Protein AF-0000000076758576 (afdb_homodimer)

Radius of gyration: 22.09 Å; Cα contacts (8 Å, |Δi|>4): 528; chains: 2; bounding box: 42×67×60 Å

Organism: NCBI:txid411473

Structure (mmCIF, N/CA/C/O backbone):
data_AF-0000000076758576-model_v1
#
loop_
_entity.id
_entity.type
_entity.pdbx_description
1 polymer 'Transcription elongation factor GreA'
#
loop_
_atom_site.group_PDB
_atom_site.id
_atom_site.type_symbol
_atom_site.label_atom_id
_atom_site.label_alt_id
_atom_site.label_comp_id
_atom_site.label_asym_id
_atom_site.label_entity_id
_atom_site.label_seq_id
_atom_site.pdbx_PDB_ins_code
_atom_site.Cartn_x
_atom_site.Cartn_y
_atom_site.Cartn_z
_atom_site.occupancy
_atom_site.B_iso_or_equiv
_atom_site.auth_seq_id
_atom_site.auth_comp_id
_atom_site.auth_asym_id
_atom_site.auth_atom_id
_atom_site.pdbx_PDB_model_num
ATOM 1 N N . MET A 1 1 ? 11.82 2.9 26.969 1 29.89 1 MET A N 1
ATOM 2 C CA . MET A 1 1 ? 11.641 3.275 25.578 1 29.89 1 MET A CA 1
ATOM 3 C C . MET A 1 1 ? 10.945 2.16 24.797 1 29.89 1 MET A C 1
ATOM 5 O O . MET A 1 1 ? 11.445 1.035 24.734 1 29.89 1 MET A O 1
ATOM 9 N N . ARG A 1 2 ? 9.75 2.098 24.891 1 34.75 2 ARG A N 1
ATOM 10 C CA . ARG A 1 2 ? 9.047 0.89 24.469 1 34.75 2 ARG A CA 1
ATOM 11 C C . ARG A 1 2 ? 9.461 0.5 23.047 1 34.75 2 ARG A C 1
ATOM 13 O O . ARG A 1 2 ? 9.32 1.295 22.109 1 34.75 2 ARG A O 1
ATOM 20 N N . ILE A 1 3 ? 10.445 -0.315 22.891 1 39.75 3 ILE A N 1
ATOM 21 C CA . ILE A 1 3 ? 11.133 -0.827 21.719 1 39.75 3 ILE A CA 1
ATOM 22 C C . ILE A 1 3 ? 10.109 -1.329 20.703 1 39.75 3 ILE A C 1
ATOM 24 O O . ILE A 1 3 ? 9.383 -2.285 20.969 1 39.75 3 ILE A O 1
ATOM 28 N N . MET A 1 4 ? 9.281 -0.39 20.203 1 50.31 4 MET A N 1
ATOM 29 C CA . MET A 1 4 ? 8.289 -0.888 19.266 1 50.31 4 MET A CA 1
ATOM 30 C C . MET A 1 4 ? 8.938 -1.77 18.203 1 50.31 4 MET A C 1
ATOM 32 O O . MET A 1 4 ? 10.094 -1.548 17.828 1 50.31 4 MET A O 1
ATOM 36 N N . ALA A 1 5 ? 8.57 -2.881 18.25 1 58.59 5 ALA A N 1
ATOM 37 C CA . ALA A 1 5 ? 9.078 -3.869 17.297 1 58.59 5 ALA A CA 1
ATOM 38 C C . ALA A 1 5 ? 9.164 -3.285 15.891 1 58.59 5 ALA A C 1
ATOM 40 O O . ALA A 1 5 ? 8.227 -2.629 15.43 1 58.59 5 ALA A O 1
ATOM 41 N N . LYS A 1 6 ? 10.469 -3.119 15.344 1 73.44 6 LYS A N 1
ATOM 42 C CA . LYS A 1 6 ? 10.734 -2.629 14 1 73.44 6 LYS A CA 1
ATOM 43 C C . LYS A 1 6 ? 9.953 -3.422 12.961 1 73.44 6 LYS A C 1
ATOM 45 O O . LYS A 1 6 ? 9.812 -4.641 13.078 1 73.44 6 LYS A O 1
ATOM 50 N N . LYS A 1 7 ? 9.25 -2.717 12.148 1 84.25 7 LYS A N 1
ATOM 51 C CA . LYS A 1 7 ? 8.609 -3.357 11.008 1 84.25 7 LYS A CA 1
ATOM 52 C C . LYS A 1 7 ? 9.648 -3.881 10.016 1 84.25 7 LYS A C 1
ATOM 54 O O . LYS A 1 7 ? 10.711 -3.277 9.852 1 84.25 7 LYS A O 1
ATOM 59 N N . GLN A 1 8 ? 9.375 -5.016 9.477 1 90.12 8 GLN A N 1
ATOM 60 C CA . GLN A 1 8 ? 10.297 -5.578 8.5 1 90.12 8 GLN A CA 1
ATOM 61 C C . GLN A 1 8 ? 10.023 -5.031 7.102 1 90.12 8 GLN A C 1
ATOM 63 O O . GLN A 1 8 ? 8.867 -4.797 6.738 1 90.12 8 GLN A O 1
ATOM 68 N N . ILE A 1 9 ? 11.062 -4.832 6.387 1 91.62 9 ILE A N 1
ATOM 69 C CA . ILE A 1 9 ? 10.969 -4.402 4.996 1 91.62 9 ILE A CA 1
ATOM 70 C C . ILE A 1 9 ? 11.961 -5.199 4.145 1 91.62 9 ILE A C 1
ATOM 72 O O . ILE A 1 9 ? 13.031 -5.582 4.621 1 91.62 9 ILE A O 1
ATOM 76 N N . SER A 1 10 ? 11.531 -5.527 2.959 1 91.19 10 SER A N 1
ATOM 77 C CA . SER A 1 10 ? 12.445 -6.246 2.072 1 91.19 10 SER A CA 1
ATOM 78 C C . SER A 1 10 ? 13.586 -5.348 1.611 1 91.19 10 SER A C 1
ATOM 80 O O . SER A 1 10 ? 13.469 -4.121 1.629 1 91.19 10 SER A O 1
ATOM 82 N N . LYS A 1 11 ? 14.703 -5.957 1.185 1 90.12 11 LYS A N 1
ATOM 83 C CA . LYS A 1 11 ? 15.844 -5.211 0.655 1 90.12 11 LYS A CA 1
ATOM 84 C C . LYS A 1 11 ? 15.43 -4.363 -0.545 1 90.12 11 LYS A C 1
ATOM 86 O O . LYS A 1 11 ? 15.805 -3.191 -0.64 1 90.12 11 LYS A O 1
ATOM 91 N N . SER A 1 12 ? 14.695 -4.949 -1.351 1 88.06 12 SER A N 1
ATOM 92 C CA . SER A 1 12 ? 14.219 -4.227 -2.527 1 88.06 12 SER A CA 1
ATOM 93 C C . SER A 1 12 ? 13.297 -3.076 -2.139 1 88.06 12 SER A C 1
ATOM 95 O O . SER A 1 12 ? 13.367 -1.992 -2.723 1 88.06 12 SER A O 1
ATOM 97 N N . GLY A 1 13 ? 12.438 -3.32 -1.171 1 90.81 13 GLY A N 1
ATOM 98 C CA . GLY A 1 13 ? 11.555 -2.268 -0.689 1 90.81 13 GLY A CA 1
ATOM 99 C C . GLY A 1 13 ? 12.305 -1.097 -0.082 1 90.81 13 GLY A C 1
ATOM 100 O O . GLY A 1 13 ? 11.961 0.061 -0.334 1 90.81 13 GLY A O 1
ATOM 101 N N . ALA A 1 14 ? 13.359 -1.392 0.646 1 93.5 14 ALA A N 1
ATOM 102 C CA . ALA A 1 14 ? 14.18 -0.344 1.246 1 93.5 14 ALA A CA 1
ATOM 103 C C . ALA A 1 14 ? 14.906 0.462 0.175 1 93.5 14 ALA A C 1
ATOM 105 O O 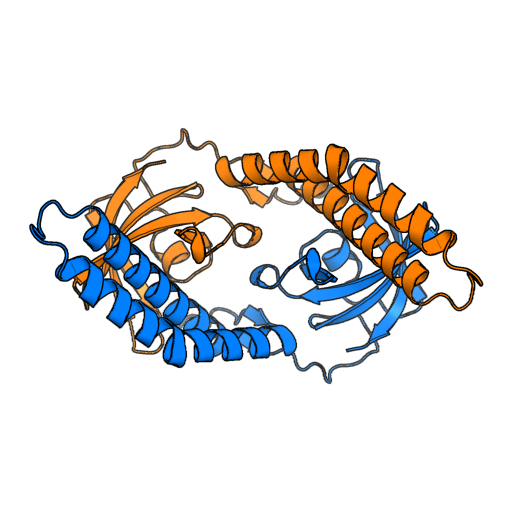. ALA A 1 14 ? 14.977 1.691 0.255 1 93.5 14 ALA A O 1
ATOM 106 N N . ALA A 1 15 ? 15.438 -0.273 -0.782 1 93.69 15 ALA A N 1
ATOM 107 C CA . ALA A 1 15 ? 16.156 0.392 -1.87 1 93.69 15 ALA A CA 1
ATOM 108 C C . ALA A 1 15 ? 15.227 1.335 -2.635 1 93.69 15 ALA A C 1
ATOM 110 O O . ALA A 1 15 ? 15.617 2.457 -2.969 1 93.69 15 ALA A O 1
ATOM 111 N N . LYS A 1 16 ? 14.016 0.887 -2.863 1 93.31 16 LYS A N 1
ATOM 112 C CA . LYS A 1 16 ? 13.039 1.715 -3.568 1 93.31 16 LYS A CA 1
ATOM 113 C C . LYS A 1 16 ? 12.695 2.967 -2.766 1 93.31 16 LYS A C 1
ATOM 115 O O . LYS A 1 16 ? 12.586 4.059 -3.326 1 93.31 16 LYS A O 1
ATOM 120 N N . LEU A 1 17 ? 12.508 2.791 -1.495 1 94.5 17 LEU A N 1
ATOM 121 C CA . LEU A 1 17 ? 12.203 3.932 -0.637 1 94.5 17 LEU A CA 1
ATOM 122 C C . LEU A 1 17 ? 13.359 4.926 -0.625 1 94.5 17 LEU A C 1
ATOM 124 O O . LEU A 1 17 ? 13.141 6.141 -0.629 1 94.5 17 LEU A O 1
ATOM 128 N N . ARG A 1 18 ? 14.609 4.465 -0.625 1 97 18 ARG A N 1
ATOM 129 C CA . ARG A 1 18 ? 15.773 5.348 -0.644 1 97 18 ARG A CA 1
ATOM 130 C C . ARG A 1 18 ? 15.836 6.141 -1.945 1 97 18 ARG A C 1
ATOM 132 O O . ARG A 1 18 ? 16.141 7.336 -1.937 1 97 18 ARG A O 1
ATOM 139 N N . GLU A 1 19 ? 15.57 5.422 -2.984 1 97.44 19 GLU A N 1
ATOM 140 C CA . GLU A 1 19 ? 15.555 6.098 -4.277 1 97.44 19 GLU A CA 1
ATOM 141 C C . GLU A 1 19 ? 14.469 7.176 -4.316 1 97.44 19 GLU A C 1
ATOM 143 O O . GLU A 1 19 ? 14.711 8.281 -4.801 1 97.44 19 GLU A O 1
ATOM 148 N N . GLU A 1 20 ? 13.32 6.812 -3.854 1 95.31 20 GLU A N 1
ATOM 149 C CA . GLU A 1 20 ? 12.219 7.773 -3.803 1 95.31 20 GLU A CA 1
ATOM 150 C C . GLU A 1 20 ? 12.57 8.969 -2.926 1 95.31 20 GLU A C 1
ATOM 152 O O . GLU A 1 20 ? 12.305 10.117 -3.293 1 95.31 20 GLU A O 1
ATOM 157 N N . LEU A 1 21 ? 13.141 8.703 -1.795 1 96.81 21 LEU A N 1
ATOM 158 C CA . LEU A 1 21 ? 13.555 9.766 -0.888 1 96.81 21 LEU A CA 1
ATOM 159 C C . LEU A 1 21 ? 14.547 10.703 -1.571 1 96.81 21 LEU A C 1
ATOM 161 O O . LEU A 1 21 ? 14.398 11.93 -1.499 1 96.81 21 LEU A O 1
ATOM 165 N N . ASP A 1 22 ? 15.492 10.094 -2.254 1 97.88 22 ASP A N 1
ATOM 166 C CA . ASP A 1 22 ? 16.484 10.883 -2.967 1 97.88 22 ASP A CA 1
ATOM 167 C C . ASP A 1 22 ? 15.836 11.758 -4.035 1 97.88 22 ASP A C 1
ATOM 169 O O . ASP A 1 22 ? 16.141 12.945 -4.148 1 97.88 22 ASP A O 1
ATOM 173 N N . TYR A 1 23 ? 14.938 11.18 -4.758 1 98 23 TYR A N 1
ATOM 174 C CA . TYR A 1 23 ? 14.219 11.914 -5.793 1 98 23 TYR A CA 1
ATOM 175 C C . TYR A 1 23 ? 13.453 13.086 -5.199 1 98 23 TYR A C 1
ATOM 177 O O . TYR A 1 23 ? 13.508 14.203 -5.715 1 98 23 TYR A O 1
ATOM 185 N N . LEU A 1 24 ? 12.711 12.836 -4.109 1 97.06 24 LEU A N 1
ATOM 186 C CA . LEU A 1 24 ? 11.906 13.867 -3.461 1 97.06 24 LEU A CA 1
ATOM 187 C C . LEU A 1 24 ? 12.789 15.016 -2.965 1 97.06 24 LEU A C 1
ATOM 189 O O . LEU A 1 24 ? 12.445 16.188 -3.141 1 97.06 24 LEU A O 1
ATOM 193 N N . VAL A 1 25 ? 13.938 14.711 -2.416 1 96.69 25 VAL A N 1
ATOM 194 C CA . VAL A 1 25 ? 14.758 15.711 -1.748 1 96.69 25 VAL A CA 1
ATOM 195 C C . VAL A 1 25 ? 15.609 16.453 -2.777 1 96.69 25 VAL A C 1
ATOM 197 O O . VAL A 1 25 ? 15.891 17.641 -2.619 1 96.69 25 VAL A O 1
ATOM 200 N N . THR A 1 26 ? 15.938 15.82 -3.912 1 96.44 26 THR A N 1
ATOM 201 C CA . THR A 1 26 ? 16.875 16.438 -4.848 1 96.44 26 THR A CA 1
ATOM 202 C C . THR A 1 26 ? 16.141 17.047 -6.031 1 96.44 26 THR A C 1
ATOM 204 O O . THR A 1 26 ? 16.562 18.062 -6.586 1 96.44 26 THR A O 1
ATOM 207 N N . VAL A 1 27 ? 15.055 16.469 -6.453 1 97.06 27 VAL A N 1
ATOM 208 C CA . VAL A 1 27 ? 14.375 16.922 -7.668 1 97.06 27 VAL A CA 1
ATOM 209 C C . VAL A 1 27 ? 13.047 17.578 -7.305 1 97.06 27 VAL A C 1
ATOM 211 O O . VAL A 1 27 ? 12.828 18.75 -7.609 1 97.06 27 VAL A O 1
ATOM 214 N N . ARG A 1 28 ? 12.25 16.859 -6.586 1 96.19 28 ARG A N 1
ATOM 215 C CA . ARG A 1 28 ? 10.891 17.312 -6.348 1 96.19 28 ARG A CA 1
ATOM 216 C C . ARG A 1 28 ? 10.883 18.578 -5.48 1 96.19 28 ARG A C 1
ATOM 218 O O . ARG A 1 28 ? 10.023 19.438 -5.645 1 96.19 28 ARG A O 1
ATOM 225 N N . ARG A 1 29 ? 11.789 18.672 -4.539 1 95.5 29 ARG A N 1
ATOM 226 C CA . ARG A 1 29 ? 11.852 19.859 -3.697 1 95.5 29 ARG A CA 1
ATOM 227 C C . ARG A 1 29 ? 12.102 21.109 -4.539 1 95.5 29 ARG A C 1
ATOM 229 O O . ARG A 1 29 ? 11.477 22.156 -4.316 1 95.5 29 ARG A O 1
ATOM 236 N N . ALA A 1 30 ? 13 20.969 -5.508 1 96.06 30 ALA A N 1
ATOM 237 C CA . ALA A 1 30 ? 13.297 22.094 -6.387 1 96.06 30 ALA A CA 1
ATOM 238 C C . ALA A 1 30 ? 12.094 22.422 -7.266 1 96.06 30 ALA A C 1
ATOM 240 O O . ALA A 1 30 ? 11.758 23.594 -7.453 1 96.06 30 ALA A O 1
ATOM 241 N N . GLU A 1 31 ? 11.406 21.391 -7.789 1 96.38 31 GLU A N 1
ATOM 242 C CA . GLU A 1 31 ? 10.211 21.578 -8.602 1 96.38 31 GLU A CA 1
ATOM 243 C C . GLU A 1 31 ? 9.109 22.281 -7.805 1 96.38 31 GLU A C 1
ATOM 245 O O . GLU A 1 31 ? 8.406 23.141 -8.336 1 96.38 31 GLU A O 1
ATOM 250 N N . MET A 1 32 ? 8.992 21.844 -6.586 1 94.56 32 MET A N 1
ATOM 251 C CA . MET A 1 32 ? 7.969 22.422 -5.715 1 94.56 32 MET A CA 1
ATOM 252 C C . MET A 1 32 ? 8.266 23.891 -5.422 1 94.56 32 MET A C 1
ATOM 254 O O . MET A 1 32 ? 7.359 24.719 -5.398 1 94.56 32 MET A O 1
ATOM 258 N N . ALA A 1 33 ? 9.539 24.25 -5.16 1 93.94 33 ALA A N 1
ATOM 259 C CA . ALA A 1 33 ? 9.945 25.641 -4.938 1 93.94 33 ALA A CA 1
ATOM 260 C C . ALA A 1 33 ? 9.586 26.516 -6.137 1 93.94 33 ALA A C 1
ATOM 262 O O . ALA A 1 33 ? 9.086 27.625 -5.973 1 93.94 33 ALA A O 1
ATOM 263 N N . GLN A 1 34 ? 9.859 25.969 -7.293 1 94.5 34 GLN A N 1
ATOM 264 C CA . GLN A 1 34 ? 9.523 26.703 -8.508 1 94.5 34 GLN A CA 1
ATOM 265 C C . GLN A 1 34 ? 8.016 26.859 -8.656 1 94.5 34 GLN A C 1
ATOM 267 O O . GLN A 1 34 ? 7.535 27.938 -9.039 1 94.5 34 GLN A O 1
ATOM 272 N N . LYS A 1 35 ? 7.273 25.797 -8.352 1 93.25 35 LYS A N 1
ATOM 273 C CA . LYS A 1 35 ? 5.816 25.844 -8.406 1 93.25 35 LYS A CA 1
ATOM 274 C C . LYS A 1 35 ? 5.254 26.906 -7.461 1 93.25 35 LYS A C 1
ATOM 276 O O . LYS A 1 35 ? 4.348 27.656 -7.828 1 93.25 35 LYS A O 1
ATOM 281 N N . LEU A 1 36 ? 5.762 26.953 -6.273 1 92.06 36 LEU A N 1
ATOM 282 C CA . LEU A 1 36 ? 5.316 27.922 -5.277 1 92.06 36 LEU A CA 1
ATOM 283 C C . LEU A 1 36 ? 5.656 29.344 -5.719 1 92.06 36 LEU A C 1
ATOM 285 O O . LEU A 1 36 ? 4.852 30.266 -5.539 1 92.06 36 LEU A O 1
ATOM 289 N N . LYS A 1 37 ? 6.867 29.547 -6.289 1 91.94 37 LYS A N 1
ATOM 290 C CA . LYS A 1 37 ? 7.281 30.844 -6.809 1 91.94 37 LYS A CA 1
ATOM 291 C C . LYS A 1 37 ? 6.332 31.328 -7.902 1 91.94 37 LYS A C 1
ATOM 293 O O . LYS A 1 37 ? 5.906 32.469 -7.898 1 91.94 37 LYS A O 1
ATOM 298 N N . GLU A 1 38 ? 5.941 30.469 -8.773 1 91.06 38 GLU A N 1
ATOM 299 C CA . GLU A 1 38 ? 5.039 30.797 -9.875 1 91.06 38 GLU A CA 1
ATOM 300 C C . GLU A 1 38 ? 3.633 31.094 -9.367 1 91.06 38 GLU A C 1
ATOM 302 O O . GLU A 1 38 ? 2.959 32 -9.867 1 91.06 38 GLU A O 1
ATOM 307 N N . ALA A 1 39 ? 3.152 30.312 -8.469 1 88.12 39 ALA A N 1
ATOM 308 C CA . ALA A 1 39 ? 1.822 30.516 -7.898 1 88.12 39 ALA A CA 1
ATOM 309 C C . ALA A 1 39 ? 1.735 31.844 -7.172 1 88.12 39 ALA A C 1
ATOM 311 O O . ALA A 1 39 ? 0.699 32.531 -7.211 1 88.12 39 ALA A O 1
ATOM 312 N N . ARG A 1 40 ? 2.789 32.281 -6.512 1 84.31 40 ARG A N 1
ATOM 313 C CA . ARG A 1 40 ? 2.842 33.562 -5.785 1 84.31 40 ARG A CA 1
ATOM 314 C C . ARG A 1 40 ? 2.84 34.75 -6.742 1 84.31 40 ARG A C 1
ATOM 316 O O . ARG A 1 40 ? 2.291 35.812 -6.43 1 84.31 40 ARG A O 1
ATOM 323 N N . ALA A 1 41 ? 3.443 34.594 -7.898 1 83.5 41 ALA A N 1
ATOM 324 C CA . ALA A 1 41 ? 3.576 35.656 -8.891 1 83.5 41 ALA A CA 1
ATOM 325 C C . ALA A 1 41 ? 2.24 35.938 -9.562 1 83.5 41 ALA A C 1
ATOM 327 O O . ALA A 1 41 ? 2.047 37.031 -10.125 1 83.5 41 ALA A O 1
ATOM 328 N N . GLN A 1 42 ? 1.323 34.969 -9.727 1 77 42 GLN A N 1
ATOM 329 C CA . GLN A 1 42 ? 0.059 35.156 -10.43 1 77 42 GLN A CA 1
ATOM 330 C C . GLN A 1 42 ? -0.883 36.062 -9.648 1 77 42 GLN A C 1
ATOM 332 O O . GLN A 1 42 ? -1.946 36.438 -10.141 1 77 42 GLN A O 1
ATOM 337 N N . GLY A 1 43 ? -0.617 37.062 -9.031 1 58.75 43 GLY A N 1
ATOM 338 C CA . GLY A 1 43 ? -1.358 38.188 -8.492 1 58.75 43 GLY A CA 1
ATOM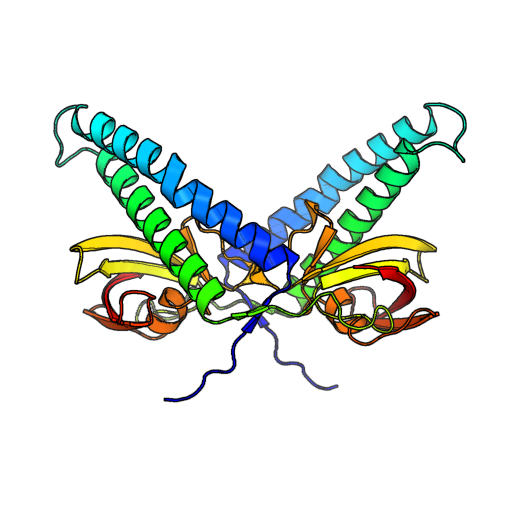 339 C C . GLY A 1 43 ? -1.772 38 -7.043 1 58.75 43 GLY A C 1
ATOM 340 O O . GLY A 1 43 ? -1.147 37.219 -6.312 1 58.75 43 GLY A O 1
ATOM 341 N N . ASP A 1 44 ? -3.254 38.344 -6.664 1 55.31 44 ASP A N 1
ATOM 342 C CA . ASP A 1 44 ? -3.807 38.594 -5.34 1 55.31 44 ASP A CA 1
ATOM 343 C C . ASP A 1 44 ? -3.713 37.344 -4.457 1 55.31 44 ASP A C 1
ATOM 345 O O . ASP A 1 44 ? -4.371 36.344 -4.719 1 55.31 44 ASP A O 1
ATOM 349 N N . LEU A 1 45 ? -2.77 37.156 -3.641 1 55.47 45 LEU A N 1
ATOM 350 C CA . LEU A 1 45 ? -2.279 36.031 -2.848 1 55.47 45 LEU A CA 1
ATOM 351 C C . LEU A 1 45 ? -3.414 35.375 -2.066 1 55.47 45 LEU A C 1
ATOM 353 O O . LEU A 1 45 ? -3.416 34.156 -1.859 1 55.47 45 LEU A O 1
ATOM 357 N N . SER A 1 46 ? -4.203 36.281 -1.33 1 53.91 46 SER A N 1
ATOM 358 C CA . SER A 1 46 ? -5.125 35.844 -0.295 1 53.91 46 SER A CA 1
ATOM 359 C C . SER A 1 46 ? -6.191 34.906 -0.873 1 53.91 46 SER A C 1
ATOM 361 O O . SER A 1 46 ? -6.684 34.031 -0.182 1 53.91 46 SER A O 1
ATOM 363 N N . GLU A 1 47 ? -6.535 35.281 -2.172 1 59.78 47 GLU A N 1
ATOM 364 C CA . GLU A 1 47 ? -7.645 34.656 -2.879 1 59.78 47 GLU A CA 1
ATOM 365 C C . GLU A 1 47 ? -7.148 33.594 -3.865 1 59.78 47 GLU A C 1
ATOM 367 O O . GLU A 1 47 ? -7.914 33.094 -4.699 1 59.78 47 GLU A O 1
ATOM 372 N N . ASN A 1 48 ? -5.828 33.25 -3.684 1 73.62 48 ASN A N 1
ATOM 373 C CA . ASN A 1 48 ? -5.273 32.5 -4.797 1 73.62 48 ASN A CA 1
ATOM 374 C C . ASN A 1 48 ? -5.363 31 -4.555 1 73.62 48 ASN A C 1
ATOM 376 O O . ASN A 1 48 ? -4.531 30.422 -3.848 1 73.62 48 ASN A O 1
ATOM 380 N N . ALA A 1 49 ? -6.414 30.438 -4.797 1 80.62 49 ALA A N 1
ATOM 381 C CA . ALA A 1 49 ? -6.699 29 -4.766 1 80.62 49 ALA A CA 1
ATOM 382 C C . ALA A 1 49 ? -5.496 28.188 -5.238 1 80.62 49 ALA A C 1
ATOM 384 O O . ALA A 1 49 ? -5.188 27.141 -4.672 1 80.62 49 ALA A O 1
ATOM 385 N N . GLU A 1 50 ? -4.75 28.703 -6.129 1 83.56 50 GLU A N 1
ATOM 386 C CA . GLU A 1 50 ? -3.605 28 -6.688 1 83.56 50 GLU A CA 1
ATOM 387 C C . GLU A 1 50 ? -2.443 27.953 -5.699 1 83.56 50 GLU A C 1
ATOM 389 O O . GLU A 1 50 ? -1.771 26.938 -5.566 1 83.56 50 GLU A O 1
ATOM 394 N N . TYR A 1 51 ? -2.234 29.016 -5.039 1 88.31 51 TYR A N 1
ATOM 395 C CA . TYR A 1 51 ? -1.155 29.078 -4.062 1 88.31 51 TYR A CA 1
ATOM 396 C C . TYR A 1 51 ? -1.445 28.172 -2.875 1 88.31 51 TYR A C 1
ATOM 398 O O . TYR A 1 51 ? -0.562 27.438 -2.412 1 88.31 51 TYR A O 1
ATOM 406 N N . ASP A 1 52 ? -2.664 28.156 -2.445 1 86.31 52 ASP A N 1
ATOM 407 C CA . ASP A 1 52 ? -3.076 27.281 -1.347 1 86.31 52 ASP A CA 1
ATOM 408 C C . ASP A 1 52 ? -2.904 25.812 -1.718 1 86.31 52 ASP A C 1
ATOM 410 O O . ASP A 1 52 ? -2.453 25.016 -0.899 1 86.31 52 ASP A O 1
ATOM 414 N N . GLU A 1 53 ? -3.268 25.547 -2.896 1 87.75 53 GLU A N 1
ATOM 415 C CA . GLU A 1 53 ? -3.115 24.188 -3.383 1 87.75 53 GLU A CA 1
ATOM 416 C C . GLU A 1 53 ? -1.645 23.781 -3.436 1 87.75 53 GLU A C 1
ATOM 418 O O . GLU A 1 53 ? -1.288 22.656 -3.053 1 87.75 53 GLU A O 1
ATOM 423 N N . ALA A 1 54 ? -0.831 24.703 -3.912 1 89.81 54 ALA A N 1
ATOM 424 C CA . ALA A 1 54 ? 0.603 24.422 -3.982 1 89.81 54 ALA A CA 1
ATOM 425 C C . ALA A 1 54 ? 1.193 24.234 -2.588 1 89.81 54 ALA A C 1
ATOM 427 O O . ALA A 1 54 ? 2.029 23.359 -2.377 1 89.81 54 ALA A O 1
ATOM 428 N N . LYS A 1 55 ? 0.718 25 -1.717 1 89.38 55 LYS A N 1
ATOM 429 C CA . LYS A 1 55 ? 1.185 24.891 -0.338 1 89.38 55 LYS A CA 1
ATOM 430 C C . LYS A 1 55 ? 0.777 23.547 0.271 1 89.38 55 LYS A C 1
ATOM 432 O O . LYS A 1 55 ? 1.563 22.922 0.981 1 89.38 55 LYS A O 1
ATOM 437 N N . ASN A 1 56 ? -0.369 23.141 -0 1 89.5 56 ASN A N 1
ATOM 438 C CA . ASN A 1 56 ? -0.827 21.844 0.479 1 89.5 56 ASN A CA 1
ATOM 439 C C . ASN A 1 56 ? -0.015 20.703 -0.129 1 89.5 56 ASN A C 1
ATOM 441 O O . ASN A 1 56 ? 0.379 19.766 0.574 1 89.5 56 ASN A O 1
ATOM 445 N N . GLU A 1 57 ? 0.218 20.859 -1.379 1 90.69 57 GLU A N 1
ATOM 446 C CA . GLU A 1 57 ? 1.034 19.859 -2.049 1 90.69 57 GLU A CA 1
ATOM 447 C C . GLU A 1 57 ? 2.43 19.781 -1.435 1 90.69 57 GLU A C 1
ATOM 449 O O . GLU A 1 57 ? 2.971 18.688 -1.251 1 90.69 57 GLU A O 1
ATOM 454 N N . GLN A 1 58 ? 2.969 20.891 -1.135 1 92.38 58 GLN A N 1
ATOM 455 C CA . GLN A 1 58 ? 4.277 20.922 -0.493 1 92.38 58 GLN A CA 1
ATOM 456 C C . GLN A 1 58 ? 4.242 20.25 0.874 1 92.38 58 GLN A C 1
ATOM 458 O O . GLN A 1 58 ? 5.133 19.469 1.208 1 92.38 58 GLN A O 1
ATOM 463 N N . ALA A 1 59 ? 3.23 20.562 1.596 1 90.12 59 ALA A N 1
ATOM 464 C CA . ALA A 1 59 ? 3.088 19.984 2.928 1 90.12 59 ALA A CA 1
ATOM 465 C C . ALA A 1 59 ? 2.971 18.453 2.852 1 90.12 59 ALA A C 1
ATOM 467 O O . ALA A 1 59 ? 3.574 17.75 3.654 1 90.12 59 ALA A O 1
ATOM 468 N N . ILE A 1 60 ? 2.246 17.984 1.928 1 89.62 60 ILE A N 1
ATOM 469 C CA . ILE A 1 60 ? 2.066 16.547 1.737 1 89.62 60 ILE A CA 1
ATOM 470 C C . ILE A 1 60 ? 3.4 15.906 1.368 1 89.62 60 ILE A C 1
ATOM 472 O O . ILE A 1 60 ? 3.762 14.852 1.905 1 89.62 60 ILE A O 1
ATOM 476 N N . MET A 1 61 ? 4.113 16.562 0.436 1 92.38 61 MET A N 1
ATOM 477 C CA . MET A 1 61 ? 5.41 16.031 0.018 1 92.38 61 MET A CA 1
ATOM 478 C C . MET A 1 61 ? 6.363 15.93 1.205 1 92.38 61 MET A C 1
ATOM 480 O O . MET A 1 61 ? 7.062 14.93 1.357 1 92.38 61 MET A O 1
ATOM 484 N N . GLU A 1 62 ? 6.383 16.953 2.041 1 91.31 62 GLU A N 1
ATOM 485 C CA . GLU A 1 62 ? 7.266 16.953 3.205 1 91.31 62 GLU A CA 1
ATOM 486 C C . GLU A 1 62 ? 6.855 15.875 4.207 1 91.31 62 GLU A C 1
ATOM 488 O O . GLU A 1 62 ? 7.707 15.258 4.848 1 91.31 62 GLU A O 1
ATOM 493 N N . ALA A 1 63 ? 5.539 15.656 4.32 1 88.81 63 ALA A N 1
ATOM 494 C CA . ALA A 1 63 ? 5.051 14.57 5.16 1 88.81 63 ALA A CA 1
ATOM 495 C C . ALA A 1 63 ? 5.504 13.211 4.617 1 88.81 63 ALA A C 1
ATOM 497 O O . ALA A 1 63 ? 5.875 12.32 5.387 1 88.81 63 ALA A O 1
ATOM 498 N N . GLN A 1 64 ? 5.441 13.102 3.316 1 91.12 64 GLN A N 1
ATOM 499 C CA . GLN A 1 64 ? 5.895 11.867 2.68 1 91.12 64 GLN A CA 1
ATOM 500 C C . GLN A 1 64 ? 7.375 11.617 2.957 1 91.12 64 GLN A C 1
ATOM 502 O O . GLN A 1 64 ? 7.766 10.508 3.311 1 91.12 64 GLN A O 1
ATOM 507 N N . ILE A 1 65 ? 8.172 12.664 2.75 1 93.31 65 ILE A N 1
ATOM 508 C CA . ILE A 1 65 ? 9.602 12.562 3 1 93.31 65 ILE A CA 1
ATOM 509 C C . ILE A 1 65 ? 9.844 12.109 4.438 1 93.31 65 ILE A C 1
ATOM 511 O O . ILE A 1 65 ? 10.641 11.203 4.684 1 93.31 65 ILE A O 1
ATOM 515 N N . MET A 1 66 ? 9.156 12.648 5.359 1 89.94 66 MET A N 1
ATOM 516 C CA . MET A 1 66 ? 9.305 12.32 6.773 1 89.94 66 MET A CA 1
ATOM 517 C C . MET A 1 66 ? 8.906 10.875 7.039 1 89.94 66 MET A C 1
ATOM 519 O O . MET A 1 66 ? 9.602 10.156 7.766 1 89.94 66 MET A O 1
ATOM 523 N N . GLU A 1 67 ? 7.836 10.453 6.492 1 89.5 67 GLU A N 1
ATOM 524 C CA . GLU A 1 67 ? 7.363 9.086 6.711 1 89.5 67 GLU A CA 1
ATOM 525 C C . GLU A 1 67 ? 8.336 8.062 6.129 1 89.5 67 GLU A C 1
ATOM 527 O O . GLU A 1 67 ? 8.594 7.027 6.738 1 89.5 67 GLU A O 1
ATOM 532 N N . ILE A 1 68 ? 8.812 8.344 4.875 1 92.44 68 ILE A N 1
ATOM 533 C CA . ILE A 1 68 ? 9.766 7.434 4.25 1 92.44 68 ILE A CA 1
ATOM 534 C C . ILE A 1 68 ? 11.023 7.328 5.121 1 92.44 68 ILE A C 1
ATOM 536 O O . ILE A 1 68 ? 11.5 6.227 5.395 1 92.44 68 ILE A O 1
ATOM 540 N N . GLN A 1 69 ? 11.562 8.508 5.555 1 92.81 69 GLN A N 1
ATOM 541 C CA . GLN A 1 69 ? 12.742 8.523 6.414 1 92.81 69 GLN A CA 1
ATOM 542 C C . GLN A 1 69 ? 12.492 7.758 7.707 1 92.81 69 GLN A C 1
ATOM 544 O O . GLN A 1 69 ? 13.352 6.996 8.164 1 92.81 69 GLN A O 1
ATOM 549 N N . TYR A 1 70 ? 11.328 7.945 8.289 1 88.69 70 TYR A N 1
ATOM 550 C CA . TYR A 1 70 ? 10.953 7.234 9.508 1 88.69 70 TYR A CA 1
ATOM 551 C C . TYR A 1 70 ? 10.945 5.727 9.281 1 88.69 70 TYR A C 1
ATOM 553 O O . TYR A 1 70 ? 11.477 4.969 10.086 1 88.69 70 TYR A O 1
ATOM 561 N N . THR A 1 71 ? 10.336 5.324 8.227 1 88.69 71 THR A N 1
ATOM 562 C CA . THR A 1 71 ? 10.266 3.906 7.887 1 88.69 71 THR A CA 1
ATOM 563 C C . THR A 1 71 ? 11.664 3.318 7.723 1 88.69 71 THR A C 1
ATOM 565 O O . THR A 1 71 ? 11.969 2.266 8.289 1 88.69 71 THR A O 1
ATOM 568 N N . LEU A 1 72 ? 12.445 4.004 6.957 1 92.25 72 LEU A N 1
ATOM 569 C CA . LEU A 1 72 ? 13.805 3.529 6.691 1 92.25 72 LEU A CA 1
ATOM 570 C C . LEU A 1 72 ? 14.617 3.453 7.98 1 92.25 72 LEU A C 1
ATOM 572 O O . LEU A 1 72 ? 15.422 2.539 8.156 1 92.25 72 LEU A O 1
ATOM 576 N N . ASP A 1 73 ? 14.344 4.395 8.914 1 90.31 73 ASP A N 1
ATOM 577 C CA . ASP A 1 73 ? 15.109 4.473 10.156 1 90.31 73 ASP A CA 1
ATOM 578 C C . ASP A 1 73 ? 14.609 3.439 11.164 1 90.31 73 ASP A C 1
ATOM 580 O O . ASP A 1 73 ? 15.352 3.049 12.07 1 90.31 73 ASP A O 1
ATOM 584 N N . ASN A 1 74 ? 13.359 2.988 11.016 1 88.56 74 ASN A N 1
ATOM 585 C CA . ASN A 1 74 ? 12.758 2.164 12.062 1 88.56 74 ASN A CA 1
ATOM 586 C C . ASN A 1 74 ? 12.352 0.792 11.531 1 88.56 74 ASN A C 1
ATOM 588 O O . ASN A 1 74 ? 11.516 0.114 12.117 1 88.56 74 ASN A O 1
ATOM 592 N N . SER A 1 75 ? 12.883 0.468 10.445 1 90 75 SER A N 1
ATOM 593 C CA . SER A 1 75 ? 12.602 -0.848 9.883 1 90 75 SER A CA 1
ATOM 594 C C . SER A 1 75 ? 13.844 -1.734 9.906 1 90 75 SER A C 1
ATOM 596 O O . SER A 1 75 ? 14.969 -1.234 9.867 1 90 75 SER A O 1
ATOM 598 N N . GLU A 1 76 ? 13.523 -3.053 10.086 1 91.12 76 GLU A N 1
ATOM 599 C CA . GLU A 1 76 ? 14.578 -4.047 9.898 1 91.12 76 GLU A CA 1
ATOM 600 C C . GLU A 1 76 ? 14.586 -4.578 8.461 1 91.12 76 GLU A C 1
ATOM 602 O O . GLU A 1 76 ? 13.586 -5.125 7.992 1 91.12 76 GLU A O 1
ATOM 607 N N . ILE A 1 77 ? 15.656 -4.277 7.805 1 89.56 77 ILE A N 1
ATOM 608 C CA . ILE A 1 77 ? 15.766 -4.766 6.434 1 89.56 77 ILE A CA 1
ATOM 609 C C . ILE A 1 77 ? 16.062 -6.266 6.441 1 89.56 77 ILE A C 1
ATOM 611 O O . ILE A 1 77 ? 17.047 -6.707 7.047 1 89.56 77 ILE A O 1
ATOM 615 N N . VAL A 1 78 ? 15.109 -6.984 5.934 1 84.81 78 VAL A N 1
ATOM 616 C CA . VAL A 1 78 ? 15.281 -8.43 5.914 1 84.81 78 VAL A CA 1
ATOM 617 C C . VAL A 1 78 ? 16.359 -8.812 4.91 1 84.81 78 VAL A C 1
ATOM 619 O O . VAL A 1 78 ? 16.391 -8.297 3.789 1 84.81 78 VAL A O 1
ATOM 622 N N . ASP A 1 79 ? 17.375 -9.398 5.453 1 73.06 79 ASP A N 1
ATOM 623 C CA . ASP A 1 79 ? 18.531 -9.812 4.652 1 73.06 79 ASP A CA 1
ATOM 624 C C . ASP A 1 79 ? 18.141 -10.898 3.652 1 73.06 79 ASP A C 1
ATOM 626 O O . ASP A 1 79 ? 17.469 -11.875 4.016 1 73.06 79 ASP A O 1
ATOM 630 N N . ASP A 1 80 ? 17.984 -10.453 2.377 1 59.72 80 ASP A N 1
ATOM 631 C CA . ASP A 1 80 ? 17.75 -11.305 1.222 1 59.72 80 ASP A CA 1
ATOM 632 C C . ASP A 1 80 ? 18.641 -12.547 1.252 1 59.72 80 ASP A C 1
ATOM 634 O O . ASP A 1 80 ? 18.406 -13.508 0.521 1 59.72 80 ASP A O 1
ATOM 638 N N . ASN A 1 81 ? 19.859 -12.305 1.885 1 55.53 81 ASN A N 1
ATOM 639 C CA . ASN A 1 81 ? 20.719 -13.477 1.798 1 55.53 81 ASN A CA 1
ATOM 640 C C . ASN A 1 81 ? 20.094 -14.688 2.494 1 55.53 81 ASN A C 1
ATOM 642 O O . ASN A 1 81 ? 20.656 -15.781 2.467 1 55.53 81 ASN A O 1
ATOM 646 N N . ALA A 1 82 ? 19.141 -14.281 3.258 1 53.94 82 ALA A N 1
ATOM 647 C CA . ALA A 1 82 ? 18.609 -15.484 3.895 1 53.94 82 ALA A CA 1
ATOM 648 C C . ALA A 1 82 ? 18.281 -16.547 2.855 1 53.94 82 ALA A C 1
ATOM 650 O O . ALA A 1 82 ? 18.172 -16.25 1.664 1 53.94 82 ALA A O 1
ATOM 651 N N . SER A 1 83 ? 17.953 -17.859 3.334 1 61.69 83 SER A N 1
ATOM 652 C CA . SER A 1 83 ? 17.906 -19.156 2.697 1 61.69 83 SER A CA 1
ATOM 653 C C . SER A 1 83 ? 16.766 -19.234 1.681 1 61.69 83 SER A C 1
ATOM 655 O O . SER A 1 83 ? 15.68 -18.703 1.919 1 61.69 83 SER A O 1
ATOM 657 N N . ILE A 1 84 ? 17.172 -19.328 0.311 1 74.56 84 ILE A N 1
ATOM 658 C CA . ILE A 1 84 ? 16.281 -19.719 -0.777 1 74.56 84 ILE A CA 1
ATOM 659 C C . ILE A 1 84 ? 15.594 -21.047 -0.436 1 74.56 84 ILE A C 1
ATOM 661 O O . ILE A 1 84 ? 14.891 -21.625 -1.271 1 74.56 84 ILE A O 1
ATOM 665 N N . ASP A 1 85 ? 15.727 -21.328 0.842 1 87.25 85 ASP A N 1
ATOM 666 C CA . ASP A 1 85 ? 15.188 -22.625 1.201 1 87.25 85 ASP A CA 1
ATOM 667 C C . ASP A 1 85 ? 13.688 -22.547 1.504 1 87.25 85 ASP A C 1
ATOM 669 O O . ASP A 1 85 ? 12.945 -23.5 1.255 1 87.25 85 ASP A O 1
ATOM 673 N N . GLU A 1 86 ? 13.328 -21.344 2.025 1 93.38 86 GLU A N 1
ATOM 674 C CA . GLU A 1 86 ? 11.906 -21.156 2.287 1 93.38 86 GLU A CA 1
ATOM 675 C C . GLU A 1 86 ? 11.445 -19.766 1.878 1 93.38 86 GLU A C 1
ATOM 677 O O . GLU A 1 86 ? 12.25 -18.828 1.814 1 93.38 86 GLU A O 1
ATOM 682 N N . VAL A 1 87 ? 10.195 -19.656 1.637 1 95.06 87 VAL A N 1
ATOM 683 C CA . VAL A 1 87 ? 9.617 -18.375 1.231 1 95.06 87 VAL A CA 1
ATOM 684 C C . VAL A 1 87 ? 9.641 -17.406 2.408 1 95.06 87 VAL A C 1
ATOM 686 O O . VAL A 1 87 ? 9.25 -17.75 3.521 1 95.06 87 VAL A O 1
ATOM 689 N N . GLY A 1 88 ? 10.133 -16.25 2.223 1 92.19 88 GLY A N 1
ATOM 690 C CA . GLY A 1 88 ? 10.117 -15.156 3.174 1 92.19 88 GLY A CA 1
ATOM 691 C C . GLY A 1 88 ? 9.945 -13.797 2.518 1 92.19 88 GLY A C 1
ATOM 692 O O . GLY A 1 88 ? 9.75 -13.711 1.304 1 92.19 88 GLY A O 1
ATOM 693 N N . LEU A 1 89 ? 9.945 -12.773 3.332 1 92.06 89 LEU A N 1
ATOM 694 C CA . LEU A 1 89 ? 9.859 -11.422 2.803 1 92.06 89 LEU A CA 1
ATOM 695 C C . LEU A 1 89 ? 11 -11.133 1.832 1 92.06 89 LEU A C 1
ATOM 697 O O . LEU A 1 89 ? 12.156 -11.43 2.129 1 92.06 89 LEU A O 1
ATOM 701 N N . GLY A 1 90 ? 10.664 -10.656 0.642 1 91.75 90 GLY A N 1
ATOM 702 C CA . GLY A 1 90 ? 11.656 -10.367 -0.377 1 91.75 90 GLY A CA 1
ATOM 703 C C . GLY A 1 90 ? 11.82 -11.492 -1.387 1 91.75 90 GLY A C 1
ATOM 704 O O . GLY A 1 90 ? 12.414 -11.289 -2.449 1 91.75 90 GLY A O 1
ATOM 705 N N . SER A 1 91 ? 11.258 -12.656 -1.143 1 93.38 91 SER A N 1
ATOM 706 C CA . SER A 1 91 ? 11.383 -13.797 -2.041 1 93.38 91 SER A CA 1
ATOM 707 C C . SER A 1 91 ? 10.562 -13.594 -3.309 1 93.38 91 SER A C 1
ATOM 709 O O . SER A 1 91 ? 9.453 -13.062 -3.258 1 93.38 91 SER A O 1
ATOM 711 N N . THR A 1 92 ? 11.133 -14 -4.375 1 94.56 92 THR A N 1
ATOM 712 C CA . THR A 1 92 ? 10.359 -14.203 -5.594 1 94.56 92 THR A CA 1
ATOM 713 C C . THR A 1 92 ? 9.969 -15.672 -5.746 1 94.56 92 THR A C 1
ATOM 715 O O . THR A 1 92 ? 10.82 -16.562 -5.664 1 94.56 92 THR A O 1
ATOM 718 N N . ILE A 1 93 ? 8.703 -15.859 -5.953 1 95.94 93 ILE A N 1
ATOM 719 C CA . ILE A 1 93 ? 8.242 -17.234 -6.012 1 95.94 93 ILE A CA 1
ATOM 720 C C . ILE A 1 93 ? 7.523 -17.484 -7.332 1 95.94 93 ILE A C 1
ATOM 722 O O . ILE A 1 93 ? 6.863 -16.594 -7.867 1 95.94 93 ILE A O 1
ATOM 726 N N . LYS A 1 94 ? 7.711 -18.656 -7.836 1 96.56 94 LYS A N 1
ATOM 727 C CA . LYS A 1 94 ? 6.898 -19.203 -8.914 1 96.56 94 LYS A CA 1
ATOM 728 C C . LYS A 1 94 ? 5.891 -20.219 -8.391 1 96.56 94 LYS A C 1
ATOM 730 O O . LYS A 1 94 ? 6.273 -21.203 -7.758 1 96.56 94 LYS A O 1
ATOM 735 N N . ILE A 1 95 ? 4.605 -19.953 -8.664 1 97.38 95 ILE A N 1
ATOM 736 C CA . ILE A 1 95 ? 3.592 -20.828 -8.086 1 97.38 95 ILE A CA 1
ATOM 737 C C . ILE A 1 95 ? 2.648 -21.328 -9.18 1 97.38 95 ILE A C 1
ATOM 739 O O . ILE A 1 95 ? 2.455 -20.656 -10.188 1 97.38 95 ILE A O 1
ATOM 743 N N . LYS A 1 96 ? 2.078 -22.438 -8.938 1 96.88 96 LYS A N 1
ATOM 744 C CA . LYS A 1 96 ? 1.11 -23.047 -9.852 1 96.88 96 LYS A CA 1
ATOM 745 C C . LYS A 1 96 ? -0.245 -23.219 -9.172 1 96.88 96 LYS A C 1
ATOM 747 O O . LYS A 1 96 ? -0.327 -23.766 -8.07 1 96.88 96 LYS A O 1
ATOM 752 N N . ASN A 1 97 ? -1.24 -22.672 -9.828 1 94.62 97 ASN A N 1
ATOM 753 C CA . ASN A 1 97 ? -2.615 -22.891 -9.398 1 94.62 97 ASN A CA 1
ATOM 754 C C . ASN A 1 97 ? -3.119 -24.281 -9.797 1 94.62 97 ASN A C 1
ATOM 756 O O . ASN A 1 97 ? -3.203 -24.594 -10.992 1 94.62 97 ASN A O 1
ATOM 760 N N . PHE A 1 98 ? -3.533 -25.062 -8.867 1 93.69 98 PHE A N 1
ATOM 761 C CA . PHE A 1 98 ? -3.912 -26.438 -9.172 1 93.69 98 PHE A CA 1
ATOM 762 C C . PHE A 1 98 ? -5.223 -26.484 -9.953 1 93.69 98 PHE A C 1
ATOM 764 O O . PHE A 1 98 ? -5.43 -27.375 -10.773 1 93.69 98 PHE A O 1
ATOM 771 N N . ARG A 1 99 ? -6.043 -25.609 -9.68 1 88.81 99 ARG A N 1
ATOM 772 C CA . ARG A 1 99 ? -7.352 -25.609 -10.32 1 88.81 99 ARG A CA 1
ATOM 773 C C . ARG A 1 99 ? -7.242 -25.203 -11.789 1 88.81 99 ARG A C 1
ATOM 775 O O . ARG A 1 99 ? -7.824 -25.844 -12.656 1 88.81 99 ARG A O 1
ATOM 782 N N . THR A 1 100 ? -6.496 -24.219 -12.117 1 87 100 THR A N 1
ATOM 783 C CA . THR A 1 100 ? -6.449 -23.656 -13.461 1 87 100 THR A CA 1
ATOM 784 C C . THR A 1 100 ? -5.184 -24.109 -14.188 1 87 100 THR A C 1
ATOM 786 O O . THR A 1 100 ? -5.098 -24.016 -15.414 1 87 100 THR A O 1
ATOM 789 N N . GLY A 1 101 ? -4.18 -24.547 -13.414 1 91.31 101 GLY A N 1
ATOM 790 C CA . GLY A 1 101 ? -2.898 -24.922 -13.984 1 91.31 101 GLY A CA 1
ATOM 791 C C . GLY A 1 101 ? -2.018 -23.734 -14.32 1 91.31 101 GLY A C 1
ATOM 792 O O . GLY A 1 101 ? -0.89 -23.891 -14.789 1 91.31 101 GLY A O 1
ATOM 793 N N . LYS A 1 102 ? -2.463 -22.562 -14.07 1 89.81 102 LYS A N 1
ATOM 794 C CA . LYS A 1 102 ? -1.713 -21.359 -14.414 1 89.81 102 LYS A CA 1
ATOM 795 C C . LYS A 1 102 ? -0.526 -21.172 -13.469 1 89.81 102 LYS A C 1
ATOM 797 O O . LYS A 1 102 ? -0.627 -21.438 -12.273 1 89.81 102 LYS A O 1
ATOM 802 N N . ILE A 1 103 ? 0.565 -20.688 -14.109 1 93.25 103 ILE A N 1
ATOM 803 C CA . ILE A 1 103 ? 1.791 -20.422 -13.367 1 93.25 103 ILE A CA 1
ATOM 804 C C . ILE A 1 103 ? 2.045 -18.922 -13.312 1 93.25 103 ILE A C 1
ATOM 806 O O . ILE A 1 103 ? 1.872 -18.219 -14.32 1 93.25 103 ILE A O 1
ATOM 810 N N . GLU A 1 104 ? 2.369 -18.453 -12.102 1 92.81 104 GLU A N 1
ATOM 811 C CA . GLU A 1 104 ? 2.693 -17.047 -11.969 1 92.81 104 GLU A CA 1
ATOM 812 C C . GLU A 1 104 ? 3.922 -16.828 -11.094 1 92.81 104 GLU A C 1
ATOM 814 O O . GLU A 1 104 ? 4.234 -17.672 -10.242 1 92.81 104 GLU A O 1
ATOM 819 N N . THR A 1 105 ? 4.648 -15.766 -11.391 1 95.25 105 THR A N 1
ATOM 820 C CA . THR A 1 105 ? 5.812 -15.344 -10.617 1 95.25 105 THR A CA 1
ATOM 821 C C . THR A 1 105 ? 5.527 -14.031 -9.883 1 95.25 105 THR A C 1
ATOM 823 O O . THR A 1 105 ? 5.117 -13.047 -10.5 1 95.25 105 THR A O 1
ATOM 826 N N . LEU A 1 106 ? 5.738 -14.039 -8.594 1 94.88 106 LEU A N 1
ATOM 827 C CA . LEU A 1 106 ? 5.426 -12.914 -7.715 1 94.88 106 LEU A CA 1
ATOM 828 C C . LEU A 1 106 ? 6.551 -12.688 -6.707 1 94.88 106 LEU A C 1
ATOM 830 O O . LEU A 1 106 ? 7.238 -13.633 -6.312 1 94.88 106 LEU A O 1
ATOM 834 N N . GLN A 1 107 ? 6.668 -11.492 -6.293 1 94.12 107 GLN A N 1
ATOM 835 C CA . GLN A 1 107 ? 7.555 -11.164 -5.18 1 94.12 107 GLN A CA 1
ATOM 836 C C . GLN A 1 107 ? 6.758 -10.852 -3.914 1 94.12 107 GLN A C 1
ATOM 838 O O . GLN A 1 107 ? 5.812 -10.062 -3.951 1 94.12 107 GLN A O 1
ATOM 843 N N . ILE A 1 108 ? 7.141 -11.461 -2.84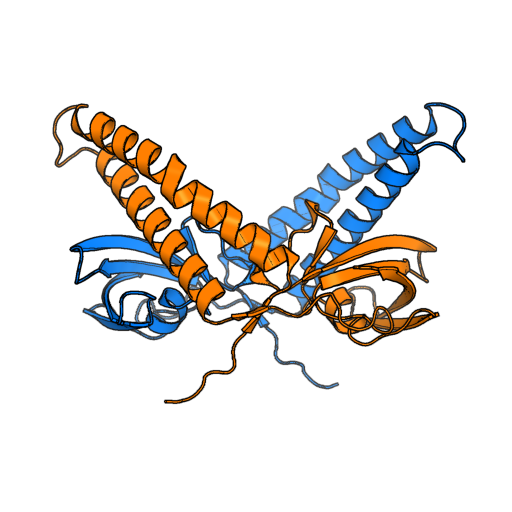 1 94.56 108 ILE A N 1
ATOM 844 C CA . ILE A 1 108 ? 6.492 -11.211 -1.56 1 94.56 108 ILE A CA 1
ATOM 845 C C . ILE A 1 108 ? 7.117 -9.984 -0.895 1 94.56 108 ILE A C 1
ATOM 847 O O . ILE A 1 108 ? 8.328 -9.953 -0.649 1 94.56 108 ILE A O 1
ATOM 851 N N . VAL A 1 109 ? 6.297 -9.016 -0.553 1 93.12 109 VAL A N 1
ATOM 852 C CA . VAL A 1 109 ? 6.773 -7.793 0.082 1 93.12 109 VAL A CA 1
ATOM 853 C C . VAL A 1 109 ? 5.836 -7.402 1.223 1 93.12 109 VAL A C 1
ATOM 855 O O . VAL A 1 109 ? 4.871 -8.109 1.513 1 93.12 109 VAL A O 1
ATOM 858 N N . SER A 1 110 ? 6.172 -6.336 1.876 1 89.88 110 SER A N 1
ATOM 859 C CA . SER A 1 110 ? 5.289 -5.82 2.918 1 89.88 110 SER A CA 1
ATOM 860 C C . SER A 1 110 ? 4.082 -5.109 2.318 1 89.88 110 SER A C 1
ATOM 862 O O . SER A 1 110 ? 4.117 -4.68 1.162 1 89.88 110 SER A O 1
ATOM 864 N N . SER A 1 111 ? 3.045 -4.922 3.09 1 86.88 111 SER A N 1
ATOM 865 C CA . SER A 1 111 ? 1.784 -4.34 2.643 1 86.88 111 SER A CA 1
ATOM 866 C C . SER A 1 111 ? 1.994 -2.943 2.062 1 86.88 111 SER A C 1
ATOM 868 O O . SER A 1 111 ? 1.358 -2.576 1.073 1 86.88 111 SER A O 1
ATOM 870 N N . ASN A 1 112 ? 2.932 -2.211 2.609 1 81.25 112 ASN A N 1
ATOM 871 C CA . ASN A 1 112 ? 3.162 -0.845 2.15 1 81.25 112 ASN A CA 1
ATOM 872 C C . ASN A 1 112 ? 3.895 -0.818 0.812 1 81.25 112 ASN A C 1
ATOM 874 O O . ASN A 1 112 ? 3.9 0.203 0.123 1 81.25 112 ASN A O 1
ATOM 878 N N . GLU A 1 113 ? 4.461 -1.953 0.472 1 88.06 113 GLU A N 1
ATOM 879 C CA . GLU A 1 113 ? 5.258 -2.055 -0.745 1 88.06 113 GLU A CA 1
ATOM 880 C C . GLU A 1 113 ? 4.461 -2.689 -1.88 1 88.06 113 GLU A C 1
ATOM 882 O O . GLU A 1 113 ? 4.848 -2.6 -3.047 1 88.06 113 GLU A O 1
ATOM 887 N N . ALA A 1 114 ? 3.396 -3.375 -1.552 1 89.38 114 ALA A N 1
ATOM 888 C CA . ALA A 1 114 ? 2.637 -4.184 -2.5 1 89.38 114 ALA A CA 1
ATOM 889 C C . ALA A 1 114 ? 2.223 -3.359 -3.717 1 89.38 114 ALA A C 1
ATOM 891 O O . ALA A 1 114 ? 1.844 -2.193 -3.584 1 89.38 114 ALA A O 1
ATOM 892 N N . ASN A 1 115 ? 2.414 -3.984 -4.934 1 88.81 115 ASN A N 1
ATOM 893 C CA . ASN A 1 115 ? 2.09 -3.406 -6.23 1 88.81 115 ASN A CA 1
ATOM 894 C C . ASN A 1 115 ? 1.777 -4.484 -7.266 1 88.81 115 ASN A C 1
ATOM 896 O O . ASN A 1 115 ? 2.688 -5.051 -7.871 1 88.81 115 ASN A O 1
ATOM 900 N N . PHE A 1 116 ? 0.569 -4.703 -7.559 1 83.75 116 PHE A N 1
ATOM 901 C CA . PHE A 1 116 ? 0.161 -5.82 -8.406 1 83.75 116 PHE A CA 1
ATOM 902 C C . PHE A 1 116 ? 0.687 -5.645 -9.82 1 83.75 116 PHE A C 1
ATOM 904 O O . PHE A 1 116 ? 1.042 -6.625 -10.484 1 83.75 116 PHE A O 1
ATOM 911 N N . LYS A 1 117 ? 0.815 -4.414 -10.234 1 83.12 117 LYS A N 1
ATOM 912 C CA . LYS A 1 117 ? 1.294 -4.16 -11.586 1 83.12 117 LYS A CA 1
ATOM 913 C C . LYS A 1 117 ? 2.748 -4.594 -11.75 1 83.12 117 LYS A C 1
ATOM 915 O O . LYS A 1 117 ? 3.184 -4.93 -12.852 1 83.12 117 LYS A O 1
ATOM 920 N N . GLU A 1 118 ? 3.395 -4.617 -10.633 1 88.75 118 GLU A N 1
ATOM 921 C CA . GLU A 1 118 ? 4.805 -4.988 -10.672 1 88.75 118 GLU A CA 1
ATOM 922 C C . GLU A 1 118 ? 5.012 -6.418 -10.18 1 88.75 118 GLU A C 1
ATOM 924 O O . GLU A 1 118 ? 6.145 -6.832 -9.914 1 88.75 118 GLU A O 1
ATOM 929 N N . GLY A 1 119 ? 3.928 -7.129 -9.867 1 90.69 119 GLY A N 1
ATOM 930 C CA . GLY A 1 119 ? 4.008 -8.5 -9.406 1 90.69 119 GLY A CA 1
ATOM 931 C C . GLY A 1 119 ? 4.426 -8.617 -7.949 1 90.69 119 GLY A C 1
ATOM 932 O O . GLY A 1 119 ? 5.016 -9.617 -7.547 1 90.69 119 GLY A O 1
ATOM 933 N N . LYS A 1 120 ? 4.219 -7.535 -7.168 1 93.5 120 LYS A N 1
ATOM 934 C CA . LYS A 1 120 ? 4.551 -7.535 -5.746 1 93.5 120 LYS A CA 1
ATOM 935 C C . LYS A 1 120 ? 3.307 -7.75 -4.891 1 93.5 120 LYS A C 1
ATOM 937 O O . LYS A 1 120 ? 2.389 -6.93 -4.906 1 93.5 120 LYS A O 1
ATOM 942 N N . ILE A 1 121 ? 3.33 -8.805 -4.172 1 92.69 121 ILE A N 1
ATOM 943 C CA . ILE A 1 121 ? 2.168 -9.094 -3.338 1 92.69 121 ILE A CA 1
ATOM 944 C C . ILE A 1 121 ? 2.549 -8.984 -1.864 1 92.69 121 ILE A C 1
ATOM 946 O O . ILE A 1 121 ? 3.676 -9.305 -1.481 1 92.69 121 ILE A O 1
ATOM 950 N N . SER A 1 122 ? 1.611 -8.57 -1.086 1 91.25 122 SER A N 1
ATOM 951 C CA . SER A 1 122 ? 1.825 -8.406 0.348 1 91.25 122 SER A CA 1
ATOM 952 C C . SER A 1 122 ? 1.986 -9.75 1.043 1 91.25 122 SER A C 1
ATOM 954 O O . SER A 1 122 ? 1.282 -10.711 0.719 1 91.25 122 SER A O 1
ATOM 956 N N . ASP A 1 123 ? 2.814 -9.742 2.07 1 91.81 123 ASP A N 1
ATOM 957 C CA . ASP A 1 123 ? 2.973 -10.922 2.914 1 91.81 123 ASP A CA 1
ATOM 958 C C . ASP A 1 123 ? 1.708 -11.188 3.725 1 91.81 123 ASP A C 1
ATOM 960 O O . ASP A 1 123 ? 1.523 -12.289 4.25 1 91.81 123 ASP A O 1
ATOM 964 N N . GLU A 1 124 ? 0.748 -10.234 3.77 1 88.19 124 GLU A N 1
ATOM 965 C CA . GLU A 1 124 ? -0.484 -10.375 4.539 1 88.19 124 GLU A CA 1
ATOM 966 C C . GLU A 1 124 ? -1.656 -10.758 3.641 1 88.19 124 GLU A C 1
ATOM 968 O O . GLU A 1 124 ? -2.754 -11.039 4.129 1 88.19 124 GLU A O 1
ATOM 973 N N . SER A 1 125 ? -1.442 -10.734 2.309 1 88.94 125 SER A N 1
ATOM 974 C CA . SER A 1 125 ? -2.492 -11.156 1.388 1 88.94 125 SER A CA 1
ATOM 975 C C . SER A 1 125 ? -2.74 -12.656 1.49 1 88.94 125 SER A C 1
ATOM 977 O O . SER A 1 125 ? -1.918 -13.391 2.041 1 88.94 125 SER A O 1
ATOM 979 N N . PRO A 1 126 ? -3.803 -13.102 0.963 1 91.25 126 PRO A N 1
ATOM 980 C CA . PRO A 1 126 ? -4.078 -14.539 1.02 1 91.25 126 PRO A CA 1
ATOM 981 C C . PRO A 1 126 ? -2.945 -15.383 0.439 1 91.25 126 PRO A C 1
ATOM 983 O O . PRO A 1 126 ? -2.506 -16.344 1.065 1 91.25 126 PRO A O 1
ATOM 986 N N . ILE A 1 127 ? -2.447 -14.969 -0.73 1 93.56 127 ILE A N 1
ATOM 987 C CA . ILE A 1 127 ? -1.364 -15.719 -1.359 1 93.56 127 ILE A CA 1
ATOM 988 C C . ILE A 1 127 ? -0.082 -15.547 -0.546 1 93.56 127 ILE A C 1
ATOM 990 O O . ILE A 1 127 ? 0.616 -16.531 -0.267 1 93.56 127 ILE A O 1
ATOM 994 N N . GLY A 1 128 ? 0.222 -14.281 -0.222 1 94.25 128 GLY A N 1
ATOM 995 C CA . GLY A 1 128 ? 1.425 -14.023 0.555 1 94.25 128 GLY A CA 1
ATOM 996 C C . GLY A 1 128 ? 1.475 -14.805 1.854 1 94.25 128 GLY A C 1
ATOM 997 O O . GLY A 1 128 ? 2.461 -15.492 2.137 1 94.25 128 GLY A O 1
ATOM 998 N N . LYS A 1 129 ? 0.42 -14.758 2.58 1 93.31 129 LYS A N 1
ATOM 999 C CA . LYS A 1 129 ? 0.328 -15.461 3.857 1 93.31 129 LYS A CA 1
ATOM 1000 C C . LYS A 1 129 ? 0.446 -16.969 3.662 1 93.31 129 LYS A C 1
ATOM 1002 O O . LYS A 1 129 ? 1.133 -17.641 4.43 1 93.31 129 LYS A O 1
ATOM 1007 N N . GLY A 1 130 ? -0.207 -17.484 2.686 1 94.75 130 GLY A N 1
ATOM 1008 C CA . GLY A 1 130 ? -0.187 -18.906 2.412 1 94.75 130 GLY A CA 1
ATOM 1009 C C . GLY A 1 130 ? 1.181 -19.422 2 1 94.75 130 GLY A C 1
ATOM 1010 O O . GLY A 1 130 ? 1.562 -20.547 2.348 1 94.75 130 GLY A O 1
ATOM 1011 N N . ALA A 1 131 ? 1.928 -18.625 1.307 1 96.44 131 ALA A N 1
ATOM 1012 C CA . ALA A 1 131 ? 3.211 -19.031 0.739 1 96.44 131 ALA A CA 1
ATOM 1013 C C . ALA A 1 131 ? 4.328 -18.922 1.772 1 96.44 131 ALA A C 1
ATOM 1015 O O . ALA A 1 131 ? 5.355 -19.594 1.656 1 96.44 131 ALA A O 1
ATOM 1016 N N . MET A 1 132 ? 4.137 -18.094 2.787 1 94.94 132 MET A N 1
ATOM 1017 C CA . MET A 1 132 ? 5.195 -17.797 3.754 1 94.94 132 MET A CA 1
ATOM 1018 C C . MET A 1 132 ? 5.711 -19.078 4.395 1 94.94 132 MET A C 1
ATOM 1020 O O . MET A 1 132 ? 4.926 -19.953 4.789 1 94.94 132 MET A O 1
ATOM 1024 N N . LYS A 1 133 ? 7.027 -19.234 4.383 1 94.75 133 LYS A N 1
ATOM 1025 C CA . LYS A 1 133 ? 7.77 -20.297 5.059 1 94.75 133 LYS A CA 1
ATOM 1026 C C . LYS A 1 133 ? 7.625 -21.625 4.32 1 94.75 133 LYS A C 1
ATOM 1028 O O . LYS A 1 133 ? 8.062 -22.672 4.816 1 94.75 133 LYS A O 1
ATOM 1033 N N . LYS A 1 134 ? 6.969 -21.625 3.211 1 96.06 134 LYS A N 1
ATOM 1034 C CA . LYS A 1 134 ? 6.922 -22.828 2.375 1 96.06 134 LYS A CA 1
ATOM 1035 C C . LYS A 1 134 ? 8.234 -23.031 1.621 1 96.06 134 LYS A C 1
ATOM 1037 O O . LYS A 1 134 ? 9.008 -22.078 1.453 1 96.06 134 LYS A O 1
ATOM 1042 N N . LYS A 1 135 ? 8.43 -24.25 1.203 1 96.31 135 LYS A N 1
ATOM 1043 C CA . LYS A 1 135 ? 9.609 -24.641 0.428 1 96.31 135 LYS A CA 1
ATOM 1044 C C . LYS A 1 135 ? 9.219 -25.078 -0.98 1 96.31 135 LYS A C 1
ATOM 1046 O O . LYS A 1 135 ? 8.039 -25.312 -1.261 1 96.31 135 LYS A O 1
ATOM 1051 N N . VAL A 1 136 ? 10.25 -25.156 -1.834 1 96.88 136 VAL A N 1
ATOM 1052 C CA . VAL A 1 136 ? 10 -25.672 -3.174 1 96.88 136 VAL A CA 1
ATOM 1053 C C . VAL A 1 136 ? 9.359 -27.047 -3.082 1 96.88 136 VAL A C 1
ATOM 1055 O O . VAL A 1 136 ? 9.812 -27.906 -2.318 1 96.88 136 VAL A O 1
ATOM 1058 N N . GLY A 1 137 ? 8.289 -27.172 -3.727 1 97.44 137 GLY A N 1
ATOM 1059 C CA . GLY A 1 137 ? 7.594 -28.453 -3.717 1 97.44 137 GLY A CA 1
ATOM 1060 C C . GLY A 1 137 ? 6.402 -28.484 -2.775 1 97.44 137 GLY A C 1
ATOM 1061 O O . GLY A 1 137 ? 5.527 -29.344 -2.896 1 97.44 137 GLY A O 1
ATOM 1062 N N . ASP A 1 138 ? 6.391 -27.531 -1.851 1 97.94 138 ASP A N 1
ATOM 1063 C CA . ASP A 1 138 ? 5.277 -27.469 -0.905 1 97.94 138 ASP A CA 1
ATOM 1064 C C . ASP A 1 138 ? 4.016 -26.938 -1.577 1 97.94 138 ASP A C 1
ATOM 1066 O O . ASP A 1 138 ? 4.09 -26.172 -2.537 1 97.94 138 ASP A O 1
ATOM 1070 N N . ASN A 1 139 ? 2.898 -27.359 -1.005 1 98 139 ASN A N 1
ATOM 1071 C CA . ASN A 1 139 ? 1.596 -26.812 -1.374 1 98 139 ASN A CA 1
ATOM 1072 C C . ASN A 1 139 ? 1.008 -25.969 -0.255 1 98 139 ASN A C 1
ATOM 1074 O O . ASN A 1 139 ? 1.382 -26.109 0.909 1 98 139 ASN A O 1
ATOM 1078 N N . PHE A 1 140 ? 0.172 -25.078 -0.684 1 97 140 PHE A N 1
ATOM 1079 C CA . PHE A 1 140 ? -0.566 -24.312 0.314 1 97 140 PHE A CA 1
ATOM 1080 C C . PHE A 1 140 ? -1.963 -23.969 -0.191 1 97 140 PHE A C 1
ATOM 1082 O O . PHE A 1 140 ? -2.211 -23.984 -1.397 1 97 140 PHE A O 1
ATOM 1089 N N . LEU A 1 141 ? -2.844 -23.734 0.803 1 95.25 141 LEU A N 1
ATOM 1090 C CA . LEU A 1 141 ? -4.234 -23.406 0.52 1 95.25 141 LEU A CA 1
ATOM 1091 C C . LEU A 1 141 ? -4.531 -21.953 0.878 1 95.25 141 LEU A C 1
ATOM 1093 O O . LEU A 1 141 ? -3.967 -21.422 1.833 1 95.25 141 LEU A O 1
ATOM 1097 N N . ILE A 1 142 ? -5.336 -21.359 0.008 1 92.06 142 ILE A N 1
ATOM 1098 C CA . ILE A 1 142 ? -5.801 -20.031 0.405 1 92.06 142 ILE A CA 1
ATOM 1099 C C . ILE A 1 142 ? -7.324 -19.984 0.333 1 92.06 142 ILE A C 1
ATOM 1101 O O . ILE A 1 142 ? -7.945 -20.734 -0.412 1 92.06 142 ILE A O 1
ATOM 1105 N N . GLU A 1 143 ? -7.84 -19.094 1.228 1 83.94 143 GLU A N 1
ATOM 1106 C CA . GLU A 1 143 ? -9.281 -18.859 1.193 1 83.94 143 GLU A CA 1
ATOM 1107 C C . GLU A 1 143 ? -9.648 -17.859 0.102 1 83.94 143 GLU A C 1
ATOM 1109 O O . GLU A 1 143 ? -9.07 -16.766 0.027 1 83.94 143 GLU A O 1
ATOM 1114 N N . ALA A 1 144 ? -10.492 -18.297 -0.854 1 79.19 144 ALA A N 1
ATOM 1115 C CA . ALA A 1 144 ? -10.984 -17.438 -1.936 1 79.19 144 ALA A CA 1
ATOM 1116 C C . ALA A 1 144 ? -12.508 -17.422 -1.97 1 79.19 144 ALA A C 1
ATOM 1118 O O . ALA A 1 144 ? -13.156 -18.281 -1.357 1 79.19 144 ALA A O 1
ATOM 1119 N N . PRO A 1 145 ? -13.102 -16.391 -2.529 1 75.12 145 PRO A N 1
ATOM 1120 C CA . PRO A 1 145 ? -14.562 -16.297 -2.613 1 75.12 145 PRO A CA 1
ATOM 1121 C C . PRO A 1 145 ? -15.203 -17.562 -3.17 1 75.12 145 PRO A C 1
ATOM 1123 O O . PRO A 1 145 ? -16.234 -18 -2.672 1 75.12 145 PRO A O 1
ATOM 1126 N N . ALA A 1 146 ? -14.648 -18.219 -4.168 1 73.62 146 ALA A N 1
ATOM 1127 C CA . ALA A 1 146 ? -15.219 -19.406 -4.793 1 73.62 146 ALA A CA 1
ATOM 1128 C C . ALA A 1 146 ? -14.805 -20.672 -4.051 1 73.62 146 ALA A C 1
ATOM 1130 O O . ALA A 1 146 ? -15.039 -21.781 -4.531 1 73.62 146 ALA A O 1
ATOM 1131 N N . GLY A 1 147 ? -14.234 -20.562 -2.861 1 81.75 147 GLY A N 1
ATOM 1132 C CA . GLY A 1 147 ? -13.758 -21.719 -2.107 1 81.75 147 GLY A CA 1
ATOM 1133 C C . GLY A 1 147 ? -12.25 -21.734 -1.922 1 81.75 147 GLY A C 1
ATOM 1134 O O . GLY A 1 147 ? -11.586 -20.719 -2.143 1 81.75 147 GLY A O 1
ATOM 1135 N N . GLU A 1 148 ? -11.781 -22.859 -1.552 1 89.38 148 GLU A N 1
ATOM 1136 C CA . GLU A 1 148 ? -10.352 -22.969 -1.288 1 89.38 148 GLU A CA 1
ATOM 1137 C C . GLU A 1 148 ? -9.562 -23.219 -2.576 1 89.38 148 GLU A C 1
ATOM 1139 O O . GLU A 1 148 ? -10 -23.969 -3.443 1 89.38 148 GLU A O 1
ATOM 1144 N N . LEU A 1 149 ? -8.477 -22.469 -2.744 1 92 149 LEU A N 1
ATOM 1145 C CA . LEU A 1 149 ? -7.551 -22.656 -3.854 1 92 149 LEU A CA 1
ATOM 1146 C C . LEU A 1 149 ? -6.242 -23.281 -3.367 1 92 149 LEU A C 1
ATOM 1148 O O . LEU A 1 149 ? -5.738 -22.906 -2.305 1 92 149 LEU A O 1
ATOM 1152 N N . LYS A 1 150 ? -5.797 -24.188 -4.148 1 96.12 150 LYS A N 1
ATOM 1153 C CA . LYS A 1 150 ? -4.535 -24.844 -3.836 1 96.12 150 LYS A CA 1
ATOM 1154 C C . LYS A 1 150 ? -3.43 -24.406 -4.793 1 96.12 150 LYS A C 1
ATOM 1156 O O . LYS A 1 150 ? -3.643 -24.344 -6.004 1 96.12 150 LYS A O 1
ATOM 1161 N N . PHE A 1 151 ? -2.25 -24.094 -4.203 1 97.44 151 PHE A N 1
ATOM 1162 C CA . PHE A 1 151 ? -1.079 -23.703 -4.977 1 97.44 151 PHE A CA 1
ATOM 1163 C C . PHE A 1 151 ? 0.127 -24.547 -4.617 1 97.44 151 PHE A C 1
ATOM 1165 O O . PHE A 1 151 ? 0.201 -25.094 -3.516 1 97.44 151 PHE A O 1
ATOM 1172 N N . GLU A 1 152 ? 1.004 -24.641 -5.551 1 98.25 152 GLU A N 1
ATOM 1173 C CA . GLU A 1 152 ? 2.301 -25.266 -5.32 1 98.25 152 GLU A CA 1
ATOM 1174 C C . GLU A 1 152 ? 3.443 -24.281 -5.555 1 98.25 152 GLU A C 1
ATOM 1176 O O . GLU A 1 152 ? 3.42 -23.516 -6.52 1 98.25 152 GLU A O 1
ATOM 1181 N N . ILE A 1 153 ? 4.422 -24.375 -4.688 1 98.06 153 ILE A N 1
ATOM 1182 C CA . ILE A 1 153 ? 5.637 -23.609 -4.91 1 98.06 153 ILE A CA 1
ATOM 1183 C C . ILE A 1 153 ? 6.547 -24.344 -5.891 1 98.06 153 ILE A C 1
ATOM 1185 O O . ILE A 1 153 ? 7.027 -25.438 -5.602 1 98.06 153 ILE A O 1
ATOM 1189 N N . LEU A 1 154 ? 6.836 -23.719 -7.008 1 97.81 154 LEU A N 1
ATOM 1190 C CA . LEU A 1 154 ? 7.684 -24.344 -8.016 1 97.81 154 LEU A CA 1
ATOM 1191 C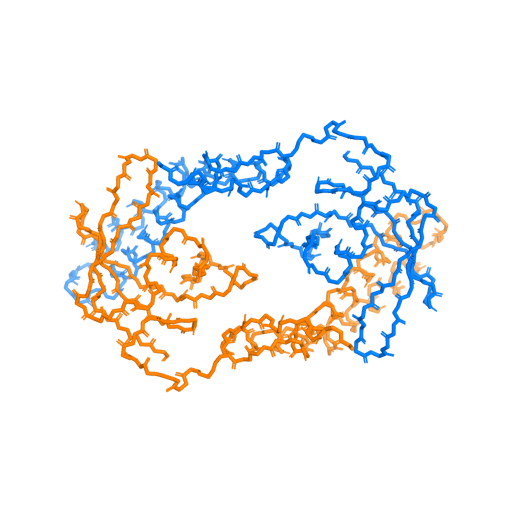 C . LEU A 1 154 ? 9.133 -23.891 -7.871 1 97.81 154 LEU A C 1
ATOM 1193 O O . LEU A 1 154 ? 10.062 -24.672 -8.078 1 97.81 154 LEU A O 1
ATOM 1197 N N . GLU A 1 155 ? 9.32 -22.625 -7.613 1 96.88 155 GLU A N 1
ATOM 1198 C CA . GLU A 1 155 ? 10.641 -22.031 -7.496 1 96.88 155 GLU A CA 1
ATOM 1199 C C . GLU A 1 155 ? 10.648 -20.906 -6.461 1 96.88 155 GLU A C 1
ATOM 1201 O O . GLU A 1 155 ? 9.625 -20.25 -6.242 1 96.88 155 GLU A O 1
ATOM 1206 N N . ILE A 1 156 ? 11.734 -20.75 -5.805 1 95.56 156 ILE A N 1
ATOM 1207 C CA . ILE A 1 156 ? 12.008 -19.594 -4.934 1 95.56 156 ILE A CA 1
ATOM 1208 C C . ILE A 1 156 ? 13.32 -18.938 -5.348 1 95.56 156 ILE A C 1
ATOM 1210 O O . ILE A 1 156 ? 14.32 -19.625 -5.586 1 95.56 156 ILE A O 1
ATOM 1214 N N . SER A 1 157 ? 13.242 -17.703 -5.566 1 91.31 157 SER A N 1
ATOM 1215 C CA . SER A 1 157 ? 14.461 -16.953 -5.855 1 91.31 157 SER A CA 1
ATOM 1216 C C . SER A 1 157 ? 14.469 -15.609 -5.129 1 91.31 157 SER A C 1
ATOM 1218 O O . SER A 1 157 ? 13.523 -15.281 -4.41 1 91.31 157 SER A O 1
ATOM 1220 N N . LYS A 1 158 ? 15.477 -14.891 -5.082 1 80.94 158 LYS A N 1
ATOM 1221 C CA . LYS A 1 158 ? 15.609 -13.586 -4.438 1 80.94 158 LYS A CA 1
ATOM 1222 C C . LYS A 1 158 ? 16.375 -12.609 -5.328 1 80.94 158 LYS A C 1
ATOM 1224 O O . LYS A 1 158 ? 17.219 -13.016 -6.125 1 80.94 158 LYS A O 1
ATOM 1229 N N . MET B 1 1 ? -14.062 -22.188 13.656 1 28.89 1 MET B N 1
ATOM 1230 C CA . MET B 1 1 ? -13.703 -21.391 12.484 1 28.89 1 MET B CA 1
ATOM 1231 C C . MET B 1 1 ? -12.977 -20.125 12.898 1 28.89 1 MET B C 1
ATOM 1233 O O . MET B 1 1 ? -13.508 -19.312 13.664 1 28.89 1 MET B O 1
ATOM 1237 N N . ARG B 1 2 ? -11.789 -20.203 13.133 1 34.38 2 ARG B N 1
ATOM 1238 C CA . ARG B 1 2 ? -11.102 -19.125 13.836 1 34.38 2 ARG B CA 1
ATOM 1239 C C . ARG B 1 2 ? -11.391 -17.766 13.195 1 34.38 2 ARG B C 1
ATOM 1241 O O . ARG B 1 2 ? -11.125 -17.578 12.008 1 34.38 2 ARG B O 1
ATOM 1248 N N . ILE B 1 3 ? -12.375 -17.094 13.609 1 39.88 3 ILE B N 1
ATOM 1249 C CA . ILE B 1 3 ? -12.977 -15.836 13.156 1 39.88 3 ILE B CA 1
ATOM 1250 C C . ILE B 1 3 ? -11.891 -14.773 13 1 39.88 3 ILE B C 1
ATOM 1252 O O . ILE B 1 3 ? -11.242 -14.391 13.977 1 39.88 3 ILE B O 1
ATOM 1256 N N . MET B 1 4 ? -10.977 -15.016 12.047 1 49.94 4 MET B N 1
ATOM 1257 C CA . MET B 1 4 ? -9.906 -14.031 11.93 1 49.94 4 MET B CA 1
ATOM 1258 C C . MET B 1 4 ? -10.469 -12.617 11.883 1 49.94 4 MET B C 1
ATOM 1260 O O . MET B 1 4 ? -11.539 -12.391 11.328 1 49.94 4 MET B O 1
ATOM 1264 N N . ALA B 1 5 ? -10.156 -11.953 12.812 1 58.28 5 ALA B N 1
ATOM 1265 C CA . ALA B 1 5 ? -10.602 -10.562 12.938 1 58.28 5 ALA B CA 1
ATOM 1266 C C . ALA B 1 5 ? -10.508 -9.828 11.609 1 58.28 5 ALA B C 1
ATOM 1268 O O . ALA B 1 5 ? -9.508 -9.945 10.898 1 58.28 5 ALA B O 1
ATOM 1269 N N . LYS B 1 6 ? -11.719 -9.445 11.008 1 73.12 6 LYS B N 1
ATOM 1270 C CA . LYS B 1 6 ? -11.828 -8.695 9.758 1 73.12 6 LYS B CA 1
ATOM 1271 C C . LYS B 1 6 ? -10.992 -7.426 9.797 1 73.12 6 LYS B C 1
ATOM 1273 O O . LYS B 1 6 ? -10.922 -6.754 10.828 1 73.12 6 LYS B O 1
ATOM 1278 N N . LYS B 1 7 ? -10.156 -7.277 8.805 1 84.31 7 LYS B N 1
ATOM 1279 C CA . LYS B 1 7 ? -9.438 -6.016 8.648 1 84.31 7 LYS B CA 1
ATOM 1280 C C . LYS B 1 7 ? -10.406 -4.871 8.336 1 84.31 7 LYS B C 1
ATOM 1282 O O . LYS B 1 7 ? -11.422 -5.07 7.668 1 84.31 7 LYS B O 1
ATOM 1287 N N . GLN B 1 8 ? -10.133 -3.742 8.914 1 89.88 8 GLN B N 1
ATOM 1288 C CA . GLN B 1 8 ? -10.984 -2.586 8.656 1 89.88 8 GLN B CA 1
ATOM 1289 C C . GLN B 1 8 ? -10.555 -1.858 7.387 1 89.88 8 GLN B C 1
ATOM 1291 O O . GLN B 1 8 ? -9.367 -1.781 7.082 1 89.88 8 GLN B O 1
ATOM 1296 N N . ILE B 1 9 ? -11.523 -1.373 6.695 1 91.56 9 ILE B N 1
ATOM 1297 C CA . ILE B 1 9 ? -11.281 -0.565 5.504 1 91.56 9 ILE B CA 1
ATOM 1298 C C . ILE B 1 9 ? -12.219 0.639 5.496 1 91.56 9 ILE B C 1
ATOM 1300 O O . ILE B 1 9 ? -13.344 0.558 5.988 1 91.56 9 ILE B O 1
ATOM 1304 N N . SER B 1 10 ? -11.703 1.754 5.062 1 91.06 10 SER B N 1
ATOM 1305 C CA . SER B 1 10 ? -12.555 2.934 4.98 1 91.06 10 SER B CA 1
ATOM 1306 C C . SER B 1 10 ? -13.609 2.777 3.887 1 91.06 10 SER B C 1
ATOM 1308 O O . SER B 1 10 ? -13.43 1.99 2.955 1 91.06 10 SER B O 1
ATOM 1310 N N . LYS B 1 11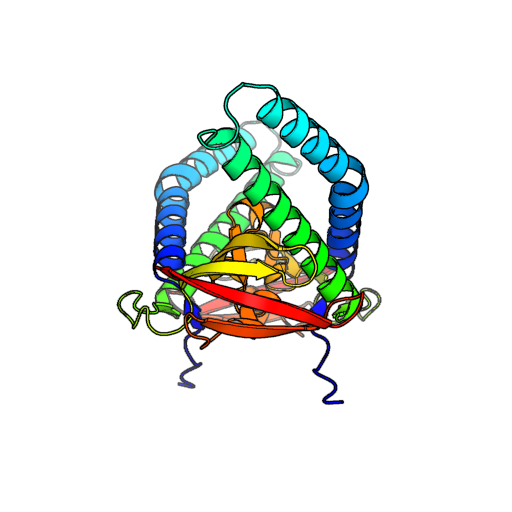 ? -14.703 3.533 3.982 1 90 11 LYS B N 1
ATOM 1311 C CA . LYS B 1 11 ? -15.75 3.525 2.961 1 90 11 LYS B CA 1
ATOM 1312 C C . LYS B 1 11 ? -15.188 3.906 1.596 1 90 11 LYS B C 1
ATOM 1314 O O . LYS B 1 11 ? -15.492 3.262 0.59 1 90 11 LYS B O 1
ATOM 1319 N N . SER B 1 12 ? -14.406 4.871 1.628 1 87.81 12 SER B N 1
ATOM 1320 C CA . SER B 1 12 ? -13.789 5.312 0.38 1 87.81 12 SER B CA 1
ATOM 1321 C C . SER B 1 12 ? -12.859 4.246 -0.184 1 87.81 12 SER B C 1
ATOM 1323 O O . SER B 1 12 ? -12.82 4.023 -1.396 1 87.81 12 SER B O 1
ATOM 1325 N N . GLY B 1 13 ? -12.102 3.607 0.687 1 90.69 13 GLY B N 1
ATOM 1326 C CA . GLY B 1 13 ? -11.227 2.533 0.251 1 90.69 13 GLY B CA 1
ATOM 1327 C C . GLY B 1 13 ? -11.969 1.359 -0.353 1 90.69 13 GLY B C 1
ATOM 1328 O O . GLY B 1 13 ? -11.562 0.816 -1.38 1 90.69 13 GLY B O 1
ATOM 1329 N N . ALA B 1 14 ? -13.094 1.027 0.238 1 93.56 14 ALA B N 1
ATOM 1330 C CA . ALA B 1 14 ? -13.914 -0.061 -0.281 1 93.56 14 ALA B CA 1
ATOM 1331 C C . ALA B 1 14 ? -14.5 0.297 -1.645 1 93.56 14 ALA B C 1
ATOM 1333 O O . ALA B 1 14 ? -14.523 -0.533 -2.557 1 93.56 14 ALA B O 1
ATOM 1334 N N . ALA B 1 15 ? -14.977 1.528 -1.727 1 93.81 15 ALA B N 1
ATOM 1335 C CA . ALA B 1 15 ? -15.555 1.987 -2.988 1 93.81 15 ALA B CA 1
ATOM 1336 C C . ALA B 1 15 ? -14.516 1.949 -4.109 1 93.81 15 ALA B C 1
ATOM 1338 O O . ALA B 1 15 ? -14.82 1.521 -5.227 1 93.81 15 ALA B O 1
ATOM 1339 N N . LYS B 1 16 ? -13.312 2.361 -3.795 1 93.25 16 LYS B N 1
ATOM 1340 C CA . LYS B 1 16 ? -12.242 2.348 -4.785 1 93.25 16 LYS B CA 1
ATOM 1341 C C . LYS B 1 16 ? -11.914 0.923 -5.223 1 93.25 16 LYS B C 1
ATOM 1343 O O . LYS B 1 16 ? -11.695 0.668 -6.41 1 93.25 16 LYS B O 1
ATOM 1348 N N . LEU B 1 17 ? -11.844 0.035 -4.277 1 94.56 17 LEU B N 1
ATOM 1349 C CA . LEU B 1 17 ? -11.57 -1.36 -4.602 1 94.56 17 LEU B CA 1
ATOM 1350 C C . LEU B 1 17 ? -12.672 -1.943 -5.477 1 94.56 17 LEU B C 1
ATOM 1352 O O . LEU B 1 17 ? -12.398 -2.711 -6.402 1 94.56 17 LEU B O 1
ATOM 1356 N N . ARG B 1 18 ? -13.938 -1.591 -5.23 1 97 18 ARG B N 1
ATOM 1357 C CA . ARG B 1 18 ? -15.047 -2.082 -6.039 1 97 18 ARG B CA 1
ATOM 1358 C C . ARG B 1 18 ? -14.945 -1.565 -7.473 1 97 18 ARG B C 1
ATOM 1360 O O . ARG B 1 18 ? -15.195 -2.309 -8.422 1 97 18 ARG B O 1
ATOM 1367 N N . GLU B 1 19 ? -14.633 -0.317 -7.535 1 97.44 19 GLU B N 1
ATOM 1368 C CA . GLU B 1 19 ? -14.461 0.261 -8.859 1 97.44 19 GLU B CA 1
ATOM 1369 C C . GLU B 1 19 ? -13.328 -0.432 -9.617 1 97.44 19 GLU B C 1
ATOM 1371 O O . GLU B 1 19 ? -13.469 -0.744 -10.805 1 97.44 19 GLU B O 1
ATOM 1376 N N . GLU B 1 20 ? -12.25 -0.619 -8.945 1 95.31 20 GLU B N 1
ATOM 1377 C CA . GLU B 1 20 ? -11.117 -1.309 -9.555 1 95.31 20 GLU B CA 1
ATOM 1378 C C . GLU B 1 20 ? -11.492 -2.727 -9.969 1 95.31 20 GLU B C 1
ATOM 1380 O O . GLU B 1 20 ? -11.141 -3.174 -11.062 1 95.31 20 GLU B O 1
ATOM 1385 N N . LEU B 1 21 ? -12.164 -3.414 -9.109 1 96.81 21 LEU B N 1
ATOM 1386 C CA . LEU B 1 21 ? -12.617 -4.766 -9.414 1 96.81 21 LEU B CA 1
ATOM 1387 C C . LEU B 1 21 ? -13.492 -4.781 -10.664 1 96.81 21 LEU B C 1
ATOM 1389 O O . LEU B 1 21 ? -13.297 -5.609 -11.555 1 96.81 21 LEU B O 1
ATOM 1393 N N . ASP B 1 22 ? -14.398 -3.826 -10.695 1 97.88 22 ASP B N 1
ATOM 1394 C CA . ASP B 1 22 ? -15.289 -3.725 -11.852 1 97.88 22 ASP B CA 1
ATOM 1395 C C . ASP B 1 22 ? -14.5 -3.471 -13.133 1 97.88 22 ASP B C 1
ATOM 1397 O O . ASP B 1 22 ? -14.742 -4.113 -14.156 1 97.88 22 ASP B O 1
ATOM 1401 N N . TYR B 1 23 ? -13.562 -2.584 -13.055 1 98 23 TYR B N 1
ATOM 1402 C CA . TYR B 1 23 ? -12.719 -2.271 -14.203 1 98 23 TYR B CA 1
ATOM 1403 C C . TYR B 1 23 ? -11.953 -3.504 -14.672 1 98 23 TYR B C 1
ATOM 1405 O O . TYR B 1 23 ? -11.914 -3.799 -15.875 1 98 23 TYR B O 1
ATOM 1413 N N . LEU B 1 24 ? -11.328 -4.227 -13.727 1 97.06 24 LEU B N 1
ATOM 1414 C CA . LEU B 1 24 ? -10.547 -5.414 -14.055 1 97.06 24 LEU B CA 1
ATOM 1415 C C . LEU B 1 24 ? -11.414 -6.477 -14.711 1 97.06 24 LEU B C 1
ATOM 1417 O O . LEU B 1 24 ? -11.008 -7.09 -15.703 1 97.06 24 LEU B O 1
ATOM 1421 N N . VAL B 1 25 ? -12.625 -6.66 -14.234 1 96.62 25 VAL B N 1
ATOM 1422 C CA . VAL B 1 25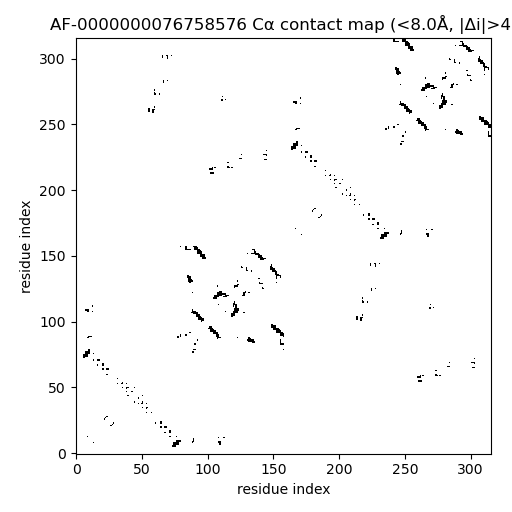 ? -13.461 -7.766 -14.68 1 96.62 25 VAL B CA 1
ATOM 1423 C C . VAL B 1 25 ? -14.172 -7.395 -15.977 1 96.62 25 VAL B C 1
ATOM 1425 O O . VAL B 1 25 ? -14.398 -8.25 -16.828 1 96.62 25 VAL B O 1
ATOM 1428 N N . THR B 1 26 ? -14.414 -6.105 -16.219 1 96.44 26 THR B N 1
ATOM 1429 C CA . THR B 1 26 ? -15.227 -5.723 -17.375 1 96.44 26 THR B CA 1
ATOM 1430 C C . THR B 1 26 ? -14.352 -5.223 -18.516 1 96.44 26 THR B C 1
ATOM 1432 O O . THR B 1 26 ? -14.688 -5.418 -19.688 1 96.44 26 THR B O 1
ATOM 1435 N N . VAL B 1 27 ? -13.273 -4.59 -18.234 1 97.06 27 VAL B N 1
ATOM 1436 C CA . VAL B 1 27 ? -12.469 -3.959 -19.266 1 97.06 27 VAL B CA 1
ATOM 1437 C C . VAL B 1 27 ? -11.148 -4.715 -19.438 1 97.06 27 VAL B C 1
ATOM 1439 O O . VAL B 1 27 ? -10.852 -5.23 -20.516 1 97.06 27 VAL B O 1
ATOM 1442 N N . ARG B 1 28 ? -10.461 -4.852 -18.344 1 96.19 28 ARG B N 1
ATOM 1443 C CA . ARG B 1 28 ? -9.109 -5.387 -18.438 1 96.19 28 ARG B CA 1
ATOM 1444 C C . ARG B 1 28 ? -9.125 -6.852 -18.859 1 96.19 28 ARG B C 1
ATOM 1446 O O . ARG B 1 28 ? -8.219 -7.309 -19.562 1 96.19 28 ARG B O 1
ATOM 1453 N N . ARG B 1 29 ? -10.117 -7.602 -18.438 1 95.62 29 ARG B N 1
ATOM 1454 C CA . ARG B 1 29 ? -10.211 -9 -18.844 1 95.62 29 ARG B CA 1
ATOM 1455 C C . ARG B 1 29 ? -10.32 -9.117 -20.359 1 95.62 29 ARG B C 1
ATOM 1457 O O . ARG B 1 29 ? -9.664 -9.969 -20.969 1 95.62 29 ARG B O 1
ATOM 1464 N N . ALA B 1 30 ? -11.117 -8.234 -20.938 1 96.06 30 ALA B N 1
ATOM 1465 C CA . ALA B 1 30 ? -11.273 -8.242 -22.391 1 96.06 30 ALA B CA 1
ATOM 1466 C C . ALA B 1 30 ? -9.977 -7.824 -23.078 1 96.06 30 ALA B C 1
ATOM 1468 O O . ALA B 1 30 ? -9.578 -8.438 -24.078 1 96.06 30 ALA B O 1
ATOM 1469 N N . GLU B 1 31 ? -9.305 -6.793 -22.547 1 96.44 31 GLU B N 1
ATOM 1470 C CA . GLU B 1 31 ? -8.023 -6.34 -23.078 1 96.44 31 GLU B CA 1
ATOM 1471 C C . GLU B 1 31 ? -6.973 -7.445 -23.031 1 9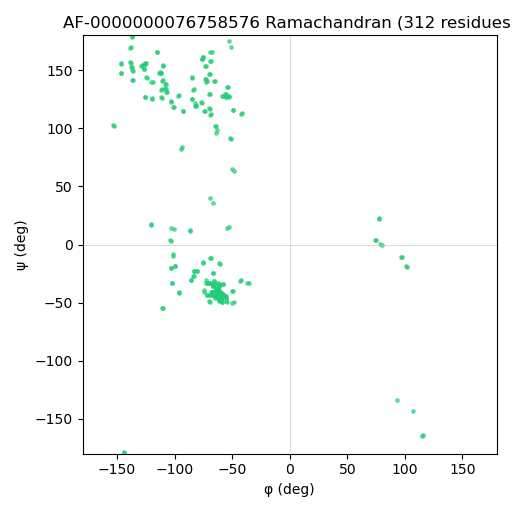6.44 31 GLU B C 1
ATOM 1473 O O . GLU B 1 31 ? -6.18 -7.602 -23.953 1 96.44 31 GLU B O 1
ATOM 1478 N N . MET B 1 32 ? -6.992 -8.125 -21.922 1 94.56 32 MET B N 1
ATOM 1479 C CA . MET B 1 32 ? -6.031 -9.211 -21.734 1 94.56 32 MET B CA 1
ATOM 1480 C C . MET B 1 32 ? -6.289 -10.344 -22.719 1 94.56 32 MET B C 1
ATOM 1482 O O . MET B 1 32 ? -5.348 -10.922 -23.266 1 94.56 32 MET B O 1
ATOM 1486 N N . ALA B 1 33 ? -7.559 -10.719 -22.953 1 94.06 33 ALA B N 1
ATOM 1487 C CA . ALA B 1 33 ? -7.91 -11.742 -23.938 1 94.06 33 ALA B CA 1
ATOM 1488 C C . ALA B 1 33 ? -7.402 -11.375 -25.328 1 94.06 33 ALA B C 1
ATOM 1490 O O . ALA B 1 33 ? -6.867 -12.227 -26.031 1 94.06 33 ALA B O 1
ATOM 1491 N N . GLN B 1 34 ? -7.586 -10.117 -25.641 1 94.56 34 GLN B N 1
ATOM 1492 C CA . GLN B 1 34 ? -7.105 -9.641 -26.938 1 94.56 34 GLN B CA 1
ATOM 1493 C C . GLN B 1 34 ? -5.582 -9.703 -27.016 1 94.56 34 GLN B C 1
ATOM 1495 O O . GLN B 1 34 ? -5.02 -10.102 -28.031 1 94.56 34 GLN B O 1
ATOM 1500 N N . LYS B 1 35 ? -4.93 -9.305 -25.938 1 93.31 35 LYS B N 1
ATOM 1501 C CA . LYS B 1 35 ? -3.473 -9.344 -25.859 1 93.31 35 LYS B CA 1
ATOM 1502 C C . LYS B 1 35 ? -2.955 -10.766 -26.031 1 93.31 35 LYS B C 1
ATOM 1504 O O . LYS B 1 35 ? -1.982 -11 -26.766 1 93.31 35 LYS B O 1
ATOM 1509 N N . LEU B 1 36 ? -3.572 -11.703 -25.391 1 92.12 36 LEU B N 1
ATOM 1510 C CA . LEU B 1 36 ? -3.174 -13.109 -25.484 1 92.12 36 LEU B CA 1
ATOM 1511 C C . LEU B 1 36 ? -3.398 -13.641 -26.891 1 92.12 36 LEU B C 1
ATOM 1513 O O . LEU B 1 36 ? -2.568 -14.391 -27.422 1 92.12 36 LEU B O 1
ATOM 1517 N N . LYS B 1 37 ? -4.535 -13.273 -27.516 1 92.12 37 LYS B N 1
ATOM 1518 C CA . LYS B 1 37 ? -4.832 -13.672 -28.891 1 92.12 37 LYS B CA 1
ATOM 1519 C C . LYS B 1 37 ? -3.762 -13.164 -29.859 1 92.12 37 LYS B C 1
ATOM 1521 O O . LYS B 1 37 ? -3.285 -13.906 -30.719 1 92.12 37 LYS B O 1
ATOM 1526 N N . GLU B 1 38 ? -3.35 -11.953 -29.703 1 91.12 38 GLU B N 1
ATOM 1527 C CA . GLU B 1 38 ? -2.334 -11.344 -30.562 1 91.12 38 GLU B CA 1
ATOM 1528 C C . GLU B 1 38 ? -0.967 -11.984 -30.328 1 91.12 38 GLU B C 1
ATOM 1530 O O . GLU B 1 38 ? -0.21 -12.195 -31.281 1 91.12 38 GLU B O 1
ATOM 1535 N N . ALA B 1 39 ? -0.603 -12.211 -29.125 1 88.38 39 ALA B N 1
ATOM 1536 C CA . ALA B 1 39 ? 0.678 -12.844 -28.797 1 88.38 39 ALA B CA 1
ATOM 1537 C C . ALA B 1 39 ? 0.761 -14.25 -29.375 1 88.38 39 ALA B C 1
ATOM 1539 O O . ALA B 1 39 ? 1.826 -14.68 -29.828 1 88.38 39 ALA B O 1
ATOM 1540 N N . ARG B 1 40 ? -0.321 -15 -29.406 1 84.38 40 ARG B N 1
ATOM 1541 C CA . ARG B 1 40 ? -0.379 -16.359 -29.953 1 84.38 40 ARG B CA 1
ATOM 1542 C C . ARG B 1 40 ? -0.23 -16.359 -31.469 1 84.38 40 ARG B C 1
ATOM 1544 O O . ARG B 1 40 ? 0.337 -17.281 -32.031 1 84.38 40 ARG B O 1
ATOM 1551 N N . ALA B 1 41 ? -0.73 -15.32 -32.125 1 83.75 41 ALA B N 1
ATOM 1552 C CA . ALA B 1 41 ? -0.72 -15.211 -33.594 1 83.75 41 ALA B CA 1
ATOM 1553 C C . ALA B 1 41 ? 0.688 -14.93 -34.094 1 83.75 41 ALA B C 1
ATOM 1555 O O . ALA B 1 41 ? 0.988 -15.188 -35.281 1 83.75 41 ALA B O 1
ATOM 1556 N N . GLN B 1 42 ? 1.57 -14.18 -33.375 1 76.44 42 GLN B N 1
ATOM 1557 C CA . GLN B 1 42 ? 2.898 -13.781 -33.812 1 76.44 42 GLN B CA 1
ATOM 1558 C C . GLN B 1 42 ? 3.818 -14.992 -33.938 1 76.44 42 GLN B C 1
ATOM 1560 O O . GLN B 1 42 ? 4.922 -14.891 -34.469 1 76.44 42 GLN B O 1
ATOM 1565 N N . GLY B 1 43 ? 3.648 -16.094 -34.281 1 58.81 43 GLY B N 1
ATOM 1566 C CA . GLY B 1 43 ? 4.457 -17.219 -34.719 1 58.81 43 GLY B CA 1
ATOM 1567 C C . GLY B 1 43 ? 4.559 -18.312 -33.656 1 58.81 43 GLY B C 1
ATOM 1568 O O . GLY B 1 43 ? 3.758 -18.375 -32.719 1 58.81 43 GLY B O 1
ATOM 1569 N N . ASP B 1 44 ? 5.945 -19.047 -33.562 1 55.47 44 ASP B N 1
ATOM 1570 C CA . ASP B 1 44 ? 6.297 -20.297 -32.906 1 55.47 44 ASP B CA 1
ATOM 1571 C C . ASP B 1 44 ? 6.078 -20.203 -31.391 1 55.47 44 ASP B C 1
ATOM 1573 O O . ASP B 1 44 ? 6.742 -19.406 -30.719 1 55.47 44 ASP B O 1
ATOM 1577 N N . LEU B 1 45 ? 5.055 -20.641 -30.828 1 55.75 45 LEU B N 1
ATOM 1578 C CA . LEU B 1 45 ? 4.438 -20.516 -29.5 1 55.75 45 LEU B CA 1
ATOM 1579 C C . LEU B 1 45 ? 5.461 -20.75 -28.406 1 55.75 45 LEU B C 1
ATOM 1581 O O . LEU B 1 45 ? 5.395 -20.125 -27.344 1 55.75 45 LEU B O 1
ATOM 1585 N N . SER B 1 46 ? 6.242 -21.938 -28.594 1 54.44 46 SER B N 1
ATOM 1586 C CA . SER B 1 46 ? 7.039 -22.484 -27.5 1 54.44 46 SER B CA 1
ATOM 1587 C C . SER B 1 46 ? 8.117 -21.5 -27.047 1 54.44 46 SER B C 1
ATOM 1589 O O . SER B 1 46 ? 8.492 -21.484 -25.875 1 54.44 46 SER B O 1
ATOM 1591 N N . GLU B 1 47 ? 8.594 -20.734 -28.109 1 60.31 47 GLU B N 1
ATOM 1592 C CA . GLU B 1 47 ? 9.742 -19.859 -27.938 1 60.31 47 GLU B CA 1
ATOM 1593 C C . GLU B 1 47 ? 9.312 -18.391 -27.812 1 60.31 47 GLU B C 1
ATOM 1595 O O . GLU B 1 47 ? 10.141 -17.484 -27.859 1 60.31 47 GLU B O 1
ATOM 1600 N N . ASN B 1 48 ? 7.949 -18.25 -27.578 1 74.38 48 ASN B N 1
ATOM 1601 C CA . ASN B 1 48 ? 7.484 -16.891 -27.75 1 74.38 48 ASN B CA 1
ATOM 1602 C C . ASN B 1 48 ? 7.488 -16.125 -26.422 1 74.38 48 ASN B C 1
ATOM 1604 O O . ASN B 1 48 ? 6.566 -16.266 -25.625 1 74.38 48 ASN B O 1
ATOM 1608 N N . ALA B 1 49 ? 8.539 -15.594 -26.031 1 81.06 49 ALA B N 1
ATOM 1609 C CA . ALA B 1 49 ? 8.758 -14.734 -24.875 1 81.06 49 ALA B CA 1
ATOM 1610 C C . ALA B 1 49 ? 7.574 -13.805 -24.641 1 81.06 49 ALA B C 1
ATOM 1612 O O . ALA B 1 49 ? 7.164 -13.578 -23.5 1 81.06 49 ALA B O 1
ATOM 1613 N N . GLU B 1 50 ? 6.945 -13.398 -25.688 1 84 50 GLU B N 1
ATOM 1614 C CA . GLU B 1 50 ? 5.832 -12.461 -25.578 1 84 50 GLU B CA 1
ATOM 1615 C C . GLU B 1 50 ? 4.578 -13.148 -25.047 1 84 50 GLU B C 1
ATOM 1617 O O . GLU B 1 50 ? 3.855 -12.578 -24.219 1 84 50 GLU B O 1
ATOM 1622 N N . TYR B 1 51 ? 4.352 -14.32 -25.469 1 88.44 51 TYR B N 1
ATOM 1623 C CA . TYR B 1 51 ? 3.188 -15.07 -25.016 1 88.44 51 TYR B CA 1
ATOM 1624 C C . TYR B 1 51 ? 3.326 -15.438 -23.531 1 88.44 51 TYR B C 1
ATOM 1626 O O . TYR B 1 51 ? 2.371 -15.297 -22.766 1 88.44 51 TYR B O 1
ATOM 1634 N N . ASP B 1 52 ? 4.488 -15.82 -23.156 1 86.38 52 ASP B N 1
ATOM 1635 C CA . ASP B 1 52 ? 4.758 -16.156 -21.75 1 86.38 52 ASP B CA 1
ATOM 1636 C C . ASP B 1 52 ? 4.559 -14.93 -20.859 1 86.38 52 ASP B C 1
ATOM 1638 O O . ASP B 1 52 ? 3.998 -15.047 -19.766 1 86.38 52 ASP B O 1
ATOM 1642 N N . GLU B 1 53 ? 5.02 -13.859 -21.344 1 87.75 53 GLU B N 1
ATOM 1643 C CA . GLU B 1 53 ? 4.852 -12.617 -20.609 1 87.75 53 GLU B CA 1
ATOM 1644 C C . GLU B 1 53 ? 3.379 -12.25 -20.453 1 87.75 53 GLU B C 1
ATOM 1646 O O . GLU B 1 53 ? 2.939 -11.836 -19.391 1 87.75 53 GLU B O 1
ATOM 1651 N N . ALA B 1 54 ? 2.65 -12.422 -21.547 1 89.88 54 ALA B N 1
ATOM 1652 C CA . ALA B 1 54 ? 1.22 -12.125 -21.516 1 89.88 54 ALA B CA 1
ATOM 1653 C C . ALA B 1 54 ? 0.491 -13.062 -20.547 1 89.88 54 ALA B C 1
ATOM 1655 O O . ALA B 1 54 ? -0.401 -12.633 -19.812 1 89.88 54 ALA B O 1
ATOM 1656 N N . LYS B 1 55 ? 0.919 -14.25 -20.547 1 89.31 55 LYS B N 1
ATOM 1657 C CA . LYS B 1 55 ? 0.318 -15.227 -19.656 1 89.31 55 LYS B CA 1
ATOM 1658 C C . LYS B 1 55 ? 0.604 -14.883 -18.188 1 89.31 55 LYS B C 1
ATOM 1660 O O . LYS B 1 55 ? -0.275 -15 -17.344 1 89.31 55 LYS B O 1
ATOM 1665 N N . ASN B 1 56 ? 1.759 -14.477 -17.938 1 89.38 56 ASN B N 1
ATOM 1666 C CA . ASN B 1 56 ? 2.111 -14.055 -16.578 1 89.38 56 ASN B CA 1
ATOM 1667 C C . ASN B 1 56 ? 1.312 -12.828 -16.141 1 89.38 56 ASN B C 1
ATOM 1669 O O . ASN B 1 56 ? 0.814 -12.773 -15.023 1 89.38 56 ASN B O 1
ATOM 1673 N N . GLU B 1 57 ? 1.2 -11.938 -17.078 1 90.56 57 GLU B N 1
ATOM 1674 C CA . GLU B 1 57 ? 0.408 -10.742 -16.781 1 90.56 57 GLU B CA 1
ATOM 1675 C C . GLU B 1 57 ? -1.041 -11.109 -16.484 1 90.56 57 GLU B C 1
ATOM 1677 O O . GLU B 1 57 ? -1.648 -10.539 -15.57 1 90.56 57 GLU B O 1
ATOM 1682 N N . GLN B 1 58 ? -1.556 -12.016 -17.203 1 92.56 58 GLN B N 1
ATOM 1683 C CA . GLN B 1 58 ? -2.918 -12.477 -16.969 1 92.56 58 GLN B CA 1
ATOM 1684 C C . GLN B 1 58 ? -3.041 -13.117 -15.586 1 92.56 58 GLN B C 1
ATOM 1686 O O . GLN B 1 58 ? -3.994 -12.844 -14.852 1 92.56 58 GLN B O 1
ATOM 1691 N N . ALA B 1 59 ? -2.096 -13.922 -15.289 1 90.19 59 ALA B N 1
ATOM 1692 C CA . ALA B 1 59 ? -2.105 -14.602 -13.992 1 90.19 59 ALA B CA 1
ATOM 1693 C C . ALA B 1 59 ? -2.049 -13.594 -12.844 1 90.19 59 ALA B C 1
ATOM 1695 O O . ALA B 1 59 ? -2.754 -13.742 -11.844 1 90.19 59 ALA B O 1
ATOM 1696 N N . ILE B 1 60 ? -1.262 -12.609 -12.984 1 89.56 60 ILE B N 1
ATOM 1697 C CA . ILE B 1 60 ? -1.131 -11.57 -11.969 1 89.56 60 ILE B CA 1
ATOM 1698 C C . ILE B 1 60 ? -2.453 -10.82 -11.82 1 89.56 60 ILE B C 1
ATOM 1700 O O . ILE B 1 60 ? -2.91 -10.562 -10.703 1 89.56 60 ILE B O 1
ATOM 1704 N N . MET B 1 61 ? -3.055 -10.484 -12.977 1 92.31 61 MET 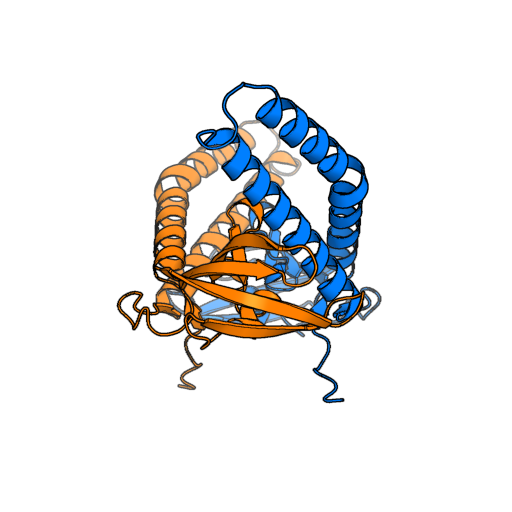B N 1
ATOM 1705 C CA . MET B 1 61 ? -4.332 -9.773 -12.953 1 92.31 61 MET B CA 1
ATOM 1706 C C . MET B 1 61 ? -5.395 -10.586 -12.219 1 92.31 61 MET B C 1
ATOM 1708 O O . MET B 1 61 ? -6.148 -10.047 -11.414 1 92.31 61 MET B O 1
ATOM 1712 N N . GLU B 1 62 ? -5.43 -11.875 -12.5 1 91.19 62 GLU B N 1
ATOM 1713 C CA . GLU B 1 62 ? -6.418 -12.734 -11.859 1 91.19 62 GLU B CA 1
ATOM 1714 C C . GLU B 1 62 ? -6.156 -12.859 -10.359 1 91.19 62 GLU B C 1
ATOM 1716 O O . GLU B 1 62 ? -7.094 -12.93 -9.562 1 91.19 62 GLU B O 1
ATOM 1721 N N . ALA B 1 63 ? -4.867 -12.875 -9.992 1 88.75 63 ALA B N 1
ATOM 1722 C CA . ALA B 1 63 ? -4.516 -12.875 -8.57 1 88.75 63 ALA B CA 1
ATOM 1723 C C . ALA B 1 63 ? -4.973 -11.578 -7.898 1 88.75 63 ALA B C 1
ATOM 1725 O O . ALA B 1 63 ? -5.457 -11.602 -6.766 1 88.75 63 ALA B O 1
ATOM 1726 N N . GLN B 1 64 ? -4.797 -10.492 -8.617 1 91.06 64 GLN B N 1
ATOM 1727 C CA . GLN B 1 64 ? -5.246 -9.203 -8.094 1 91.06 64 GLN B CA 1
ATOM 1728 C C . GLN B 1 64 ? -6.754 -9.195 -7.871 1 91.06 64 GLN B C 1
ATOM 1730 O O . GLN B 1 64 ? -7.23 -8.758 -6.824 1 91.06 64 GLN B O 1
ATOM 1735 N N . ILE B 1 65 ? -7.48 -9.656 -8.891 1 93.25 65 ILE B N 1
ATOM 1736 C CA . ILE B 1 65 ? -8.938 -9.727 -8.789 1 93.25 65 ILE B CA 1
ATOM 1737 C C . ILE B 1 65 ? -9.336 -10.547 -7.566 1 93.25 65 ILE B C 1
ATOM 1739 O O . ILE B 1 65 ? -10.188 -10.133 -6.785 1 93.25 65 ILE B O 1
ATOM 1743 N N . MET B 1 66 ? -8.711 -11.625 -7.352 1 89.88 66 MET B N 1
ATOM 1744 C CA . MET B 1 66 ? -9.008 -12.516 -6.23 1 89.88 66 MET B CA 1
ATOM 1745 C C . MET B 1 66 ? -8.711 -11.828 -4.898 1 89.88 66 MET B C 1
ATOM 1747 O O . MET B 1 66 ? -9.5 -11.914 -3.961 1 89.88 66 MET B O 1
ATOM 1751 N N . GLU B 1 67 ? -7.598 -11.203 -4.816 1 89.5 67 GLU B N 1
ATOM 1752 C CA . GLU B 1 67 ? -7.211 -10.539 -3.576 1 89.5 67 GLU B CA 1
ATOM 1753 C C . GLU B 1 67 ? -8.172 -9.398 -3.238 1 89.5 67 GLU B C 1
ATOM 1755 O O . GLU B 1 67 ? -8.531 -9.211 -2.076 1 89.5 67 GLU B O 1
ATOM 1760 N N . ILE B 1 68 ? -8.523 -8.578 -4.277 1 92.31 68 ILE B N 1
ATOM 1761 C CA . ILE B 1 68 ? -9.453 -7.477 -4.047 1 92.31 68 ILE B CA 1
ATOM 1762 C C . ILE B 1 68 ? -10.789 -8.031 -3.549 1 92.31 68 ILE B C 1
ATOM 1764 O O . ILE B 1 68 ? -11.344 -7.527 -2.568 1 92.31 68 ILE B O 1
ATOM 1768 N N . GLN B 1 69 ? -11.312 -9.078 -4.25 1 92.69 69 GLN B N 1
ATOM 1769 C CA . GLN B 1 69 ? -12.57 -9.695 -3.846 1 92.69 69 GLN B CA 1
ATOM 1770 C C . GLN B 1 69 ? -12.484 -10.234 -2.42 1 92.69 69 GLN B C 1
ATOM 1772 O O . GLN B 1 69 ? -13.414 -10.07 -1.631 1 92.69 69 GLN B O 1
ATOM 1777 N N . TYR B 1 70 ? -11.375 -10.867 -2.088 1 88.75 70 TYR B N 1
ATOM 1778 C CA . TYR B 1 70 ? -11.156 -11.383 -0.743 1 88.75 70 TYR B CA 1
ATOM 1779 C C . TYR B 1 70 ? -11.188 -10.266 0.287 1 88.75 70 TYR B C 1
ATOM 1781 O O . TYR B 1 70 ? -11.836 -10.391 1.33 1 88.75 70 TYR B O 1
ATOM 1789 N N . THR B 1 71 ? -10.492 -9.227 0.006 1 88.62 71 THR B N 1
ATOM 1790 C CA . THR B 1 71 ? -10.453 -8.078 0.906 1 88.62 71 THR B CA 1
ATOM 1791 C C . THR B 1 71 ? -11.859 -7.516 1.127 1 88.62 71 THR B C 1
ATOM 1793 O O . THR B 1 71 ? -12.266 -7.281 2.266 1 88.62 71 THR B O 1
ATOM 1796 N N . LEU B 1 72 ? -12.539 -7.305 0.046 1 92.12 72 LEU B N 1
ATOM 1797 C CA . LEU B 1 72 ? -13.883 -6.738 0.121 1 92.12 72 LEU B CA 1
ATOM 1798 C C . LEU B 1 72 ? -14.82 -7.656 0.9 1 92.12 72 LEU B C 1
ATOM 1800 O O . LEU B 1 72 ? -15.68 -7.184 1.646 1 92.12 72 LEU B O 1
ATOM 1804 N N . ASP B 1 73 ? -14.602 -8.977 0.78 1 90.19 73 ASP B N 1
ATOM 1805 C CA . ASP B 1 73 ? -15.469 -9.953 1.418 1 90.19 73 ASP B CA 1
ATOM 1806 C C . ASP B 1 73 ? -15.125 -10.117 2.896 1 90.19 73 ASP B C 1
ATOM 1808 O O . ASP B 1 73 ? -15.969 -10.547 3.691 1 90.19 73 ASP B O 1
ATOM 1812 N N . ASN B 1 74 ? -13.883 -9.773 3.283 1 88.44 74 ASN B N 1
ATOM 1813 C CA . ASN B 1 74 ? -13.422 -10.094 4.629 1 88.44 74 ASN B CA 1
ATOM 1814 C C . ASN B 1 74 ? -13.039 -8.844 5.406 1 88.44 74 ASN B C 1
ATOM 1816 O O . ASN B 1 74 ? -12.297 -8.914 6.391 1 88.44 74 ASN B O 1
ATOM 1820 N N . SER B 1 75 ? -13.461 -7.766 4.938 1 89.88 75 SER B N 1
ATOM 1821 C CA . SER B 1 75 ? -13.195 -6.516 5.637 1 89.88 75 SER B CA 1
ATOM 1822 C C . SER B 1 75 ? -14.477 -5.918 6.211 1 89.88 75 SER B C 1
ATOM 1824 O O . SER B 1 75 ? -15.57 -6.152 5.684 1 89.88 75 SER B O 1
ATOM 1826 N N . GLU B 1 76 ? -14.242 -5.246 7.379 1 90.94 76 GLU B N 1
ATOM 1827 C CA . GLU B 1 76 ? -15.32 -4.43 7.926 1 90.94 76 GLU B CA 1
ATOM 1828 C C . GLU B 1 76 ? -15.219 -2.984 7.449 1 90.94 76 GLU B C 1
ATOM 1830 O O . GLU B 1 76 ? -14.211 -2.316 7.688 1 90.94 76 GLU B O 1
ATOM 1835 N N . ILE B 1 77 ? -16.203 -2.619 6.691 1 89.38 77 ILE B N 1
ATOM 1836 C CA . ILE B 1 77 ? -16.203 -1.24 6.215 1 89.38 77 ILE B CA 1
ATOM 1837 C C . ILE B 1 77 ? -16.578 -0.298 7.359 1 89.38 77 ILE B C 1
ATOM 1839 O O . ILE B 1 77 ? -17.625 -0.455 7.988 1 89.38 77 ILE B O 1
ATOM 1843 N N . VAL B 1 78 ? -15.609 0.505 7.695 1 84.5 78 VAL B N 1
ATOM 1844 C CA . VAL B 1 78 ? -15.844 1.434 8.797 1 84.5 78 VAL B CA 1
ATOM 1845 C C . VAL B 1 78 ? -16.844 2.5 8.375 1 84.5 78 VAL B C 1
ATOM 1847 O O . VAL B 1 78 ? -16.75 3.064 7.281 1 84.5 78 VAL B O 1
ATOM 1850 N N . ASP B 1 79 ? -17.938 2.482 9.055 1 72.81 79 ASP B N 1
ATOM 1851 C CA . ASP B 1 79 ? -19.031 3.418 8.773 1 72.81 79 ASP B CA 1
ATOM 1852 C C . ASP B 1 79 ? -18.594 4.859 9.031 1 72.81 79 ASP B C 1
ATOM 1854 O O . ASP B 1 79 ? -18.016 5.164 10.086 1 72.81 79 ASP B O 1
ATOM 1858 N N . ASP B 1 80 ? -18.297 5.559 7.922 1 60 80 ASP B N 1
ATOM 1859 C CA . ASP B 1 80 ? -18 6.984 7.898 1 60 80 ASP B CA 1
ATOM 1860 C C . ASP B 1 80 ? -18.953 7.77 8.789 1 60 80 ASP B C 1
ATOM 1862 O O . ASP B 1 80 ? -18.703 8.93 9.109 1 60 80 ASP B O 1
ATOM 1866 N N . ASN B 1 81 ? -20.219 7.188 8.859 1 55.59 81 ASN B N 1
ATOM 1867 C CA . ASN B 1 81 ? -21.141 8.023 9.617 1 55.59 81 ASN B CA 1
ATOM 1868 C C . ASN B 1 81 ? -20.656 8.219 11.055 1 55.59 81 ASN B C 1
ATOM 1870 O O . ASN B 1 81 ? -21.266 8.969 11.82 1 55.59 81 ASN B O 1
ATOM 1874 N N . ALA B 1 82 ? -19.766 7.324 11.297 1 53.75 82 ALA B N 1
ATOM 1875 C CA . ALA B 1 82 ? -19.391 7.559 12.688 1 53.75 82 ALA B CA 1
ATOM 1876 C C . ALA B 1 82 ? -19 9.016 12.914 1 53.75 82 ALA B C 1
ATOM 1878 O O . ALA B 1 82 ? -18.781 9.766 11.953 1 53.75 82 ALA B O 1
ATOM 1879 N N . SER B 1 83 ? -18.719 9.406 14.258 1 61.81 83 SER B N 1
ATOM 1880 C CA . SER B 1 83 ? -18.641 10.711 14.906 1 61.81 83 SER B CA 1
ATOM 1881 C C . SER B 1 83 ? -17.422 11.492 14.422 1 61.81 83 SER B C 1
ATOM 1883 O O . SER B 1 83 ? -16.344 10.93 14.25 1 61.81 83 SER B O 1
ATOM 1885 N N . ILE B 1 84 ? -17.719 12.656 13.617 1 74.62 84 ILE B N 1
ATOM 1886 C CA . ILE B 1 84 ? -16.75 13.695 13.32 1 74.62 84 ILE B CA 1
ATOM 1887 C C . ILE B 1 84 ? -16.156 14.234 14.617 1 74.62 84 ILE B C 1
ATOM 1889 O O . ILE B 1 84 ? -15.391 15.203 14.602 1 74.62 84 ILE B O 1
ATOM 1893 N N . ASP B 1 85 ? -16.422 13.438 15.625 1 87.25 85 ASP B N 1
ATOM 1894 C CA . ASP B 1 85 ? -15.969 13.961 16.922 1 87.25 85 ASP B CA 1
ATOM 1895 C C . ASP B 1 85 ? -14.508 13.602 17.172 1 87.25 85 ASP B C 1
ATOM 1897 O O . ASP B 1 85 ? -13.781 14.359 17.828 1 87.25 85 ASP B O 1
ATOM 1901 N N . GLU B 1 86 ? -14.141 12.422 16.594 1 93.38 86 GLU B N 1
ATOM 1902 C CA . GLU B 1 86 ? -12.742 12.031 16.75 1 93.38 86 GLU B CA 1
ATOM 1903 C C . GLU B 1 86 ? -12.18 11.461 15.453 1 93.38 86 GLU B C 1
ATOM 1905 O O . GLU B 1 86 ? -12.93 10.969 14.609 1 93.38 86 GLU B O 1
ATOM 1910 N N . VAL B 1 87 ? -10.914 11.531 15.336 1 95.06 87 VAL B N 1
ATOM 1911 C CA . VAL B 1 87 ? -10.242 11.023 14.141 1 95.06 87 VAL B CA 1
ATOM 1912 C C . VAL B 1 87 ? -10.328 9.5 14.109 1 95.06 87 VAL B C 1
ATOM 1914 O O . VAL B 1 87 ? -10.062 8.836 15.117 1 95.06 87 VAL B O 1
ATOM 1917 N N . GLY B 1 88 ? -10.734 8.953 13.07 1 92.12 88 GLY B N 1
ATOM 1918 C CA . GLY B 1 88 ? -10.758 7.52 12.805 1 92.12 88 GLY B CA 1
ATOM 1919 C C . GLY B 1 88 ? -10.461 7.18 11.352 1 92.12 88 GLY B C 1
ATOM 1920 O O . GLY B 1 88 ? -10.148 8.062 10.555 1 92.12 88 GLY B O 1
ATOM 1921 N N . LEU B 1 89 ? -10.5 5.906 11.062 1 91.94 89 LEU B N 1
ATOM 1922 C CA . LEU B 1 89 ? -10.289 5.465 9.688 1 91.94 89 LEU B CA 1
ATOM 1923 C C . LEU B 1 89 ? -11.32 6.094 8.75 1 91.94 89 LEU B C 1
ATOM 1925 O O . LEU B 1 89 ? -12.516 6.094 9.055 1 91.94 89 LEU B O 1
ATOM 1929 N N . GLY B 1 90 ? -10.852 6.711 7.684 1 91.69 90 GLY B N 1
ATOM 1930 C CA . GLY B 1 90 ? -11.734 7.363 6.727 1 91.69 90 GLY B CA 1
ATOM 1931 C C . GLY B 1 90 ? -11.859 8.859 6.957 1 91.69 90 GLY B C 1
ATOM 1932 O O . GLY B 1 90 ? -12.336 9.586 6.09 1 91.69 90 GLY B O 1
ATOM 1933 N N . SER B 1 91 ? -11.375 9.375 8.07 1 93.31 91 SER B N 1
ATOM 1934 C CA . SER B 1 91 ? -11.469 10.797 8.391 1 93.31 91 SER B CA 1
ATOM 1935 C C . SER B 1 91 ? -10.516 11.617 7.527 1 93.31 91 SER B C 1
ATOM 1937 O O . SER B 1 91 ? -9.391 11.195 7.25 1 93.31 91 SER B O 1
ATOM 1939 N N . THR B 1 92 ? -11.016 12.727 7.121 1 94.56 92 THR B N 1
ATOM 1940 C CA . THR B 1 92 ? -10.141 13.773 6.602 1 94.56 92 THR B CA 1
ATOM 1941 C C . THR B 1 92 ? -9.805 14.789 7.691 1 94.56 92 THR B C 1
ATOM 1943 O O . THR B 1 92 ? -10.703 15.32 8.352 1 94.56 92 THR B O 1
ATOM 1946 N N . ILE B 1 93 ? -8.531 15.016 7.832 1 96 93 ILE B N 1
ATOM 1947 C CA . ILE B 1 93 ? -8.141 15.906 8.922 1 96 93 ILE B CA 1
ATOM 1948 C C . ILE B 1 93 ? -7.301 17.062 8.367 1 96 93 ILE B C 1
ATOM 1950 O O . ILE B 1 93 ? -6.551 16.891 7.406 1 96 93 ILE B O 1
ATOM 1954 N N . LYS B 1 94 ? -7.484 18.188 8.945 1 96.62 94 LYS B N 1
ATOM 1955 C CA . LYS B 1 94 ? -6.594 19.328 8.781 1 96.62 94 LYS B CA 1
ATOM 1956 C C . LYS B 1 94 ? -5.695 19.5 10 1 96.62 94 LYS B C 1
ATOM 1958 O O . LYS B 1 94 ? -6.184 19.656 11.125 1 96.62 94 LYS B O 1
ATOM 1963 N N . ILE B 1 95 ? -4.371 19.5 9.742 1 97.38 95 ILE B N 1
ATOM 1964 C CA . ILE B 1 95 ? -3.463 19.547 10.883 1 97.38 95 ILE B CA 1
ATOM 1965 C C . ILE B 1 95 ? -2.443 20.672 10.68 1 97.38 95 ILE B C 1
ATOM 1967 O O . ILE B 1 95 ? -2.121 21.031 9.547 1 97.38 95 ILE B O 1
ATOM 1971 N N . LYS B 1 96 ? -1.957 21.156 11.758 1 96.88 96 LYS B N 1
ATOM 1972 C CA . LYS B 1 96 ? -0.937 22.203 11.758 1 96.88 96 LYS B CA 1
ATOM 1973 C C . LYS B 1 96 ? 0.337 21.719 12.445 1 96.88 96 LYS B C 1
ATOM 1975 O O . LYS B 1 96 ? 0.287 21.203 13.562 1 96.88 96 LYS B O 1
ATOM 1980 N N . ASN B 1 97 ? 1.424 21.844 11.711 1 94.56 97 ASN B N 1
ATOM 1981 C CA . ASN B 1 97 ? 2.738 21.578 12.281 1 94.56 97 ASN B CA 1
ATOM 1982 C C . ASN B 1 97 ? 3.213 22.734 13.164 1 94.56 97 ASN B C 1
ATOM 1984 O O . ASN B 1 97 ? 3.393 23.844 12.68 1 94.56 97 ASN B O 1
ATOM 1988 N N . PHE B 1 98 ? 3.498 22.484 14.383 1 93.5 98 PHE B N 1
ATOM 1989 C CA . PHE B 1 98 ? 3.84 23.562 15.305 1 93.5 98 PHE B CA 1
ATOM 1990 C C . PHE B 1 98 ? 5.215 24.125 14.984 1 93.5 98 PHE B C 1
ATOM 1992 O O . PHE B 1 98 ? 5.461 25.312 15.195 1 93.5 98 PHE B O 1
ATOM 1999 N N . ARG B 1 99 ? 6.051 23.344 14.555 1 88.69 99 ARG B N 1
ATOM 2000 C CA . ARG B 1 99 ? 7.414 23.781 14.289 1 88.69 99 ARG B CA 1
ATOM 2001 C C . ARG B 1 99 ? 7.469 24.672 13.047 1 88.69 99 ARG B C 1
ATOM 2003 O O . ARG B 1 99 ? 8.109 25.719 13.07 1 88.69 99 ARG B O 1
ATOM 2010 N N . THR B 1 100 ? 6.816 24.344 12.008 1 87 100 THR B N 1
ATOM 2011 C CA . THR B 1 100 ? 6.93 25.047 10.742 1 87 100 THR B CA 1
ATOM 2012 C C . THR B 1 100 ? 5.719 25.953 10.516 1 87 100 THR B C 1
ATOM 2014 O O . THR B 1 100 ? 5.758 26.844 9.664 1 87 100 THR B O 1
ATOM 2017 N N . GLY B 1 101 ? 4.629 25.656 11.227 1 91.19 101 GLY B N 1
ATOM 2018 C CA . GLY B 1 101 ? 3.391 26.406 11.047 1 91.19 101 GLY B CA 1
ATOM 2019 C C . GLY B 1 101 ? 2.602 25.953 9.828 1 91.19 101 GLY B C 1
ATOM 2020 O O . GLY B 1 101 ? 1.516 26.484 9.562 1 91.19 101 GLY B O 1
ATOM 2021 N N . LYS B 1 102 ? 3.062 25.016 9.109 1 89.81 102 LYS B N 1
ATOM 2022 C CA . LYS B 1 102 ? 2.406 24.562 7.891 1 89.81 102 LYS B CA 1
ATOM 2023 C C . LYS B 1 102 ? 1.146 23.766 8.211 1 89.81 102 LYS B C 1
ATOM 2025 O O . LYS B 1 102 ? 1.119 23 9.172 1 89.81 102 LYS B O 1
ATOM 2030 N N . ILE B 1 103 ? 0.15 24.016 7.332 1 93.31 103 ILE B N 1
ATOM 2031 C CA . ILE B 1 103 ? -1.128 23.328 7.465 1 93.31 103 ILE B CA 1
ATOM 2032 C C . ILE B 1 103 ? -1.308 22.344 6.301 1 93.31 103 ILE B C 1
ATOM 2034 O O . ILE B 1 103 ? -1.003 22.672 5.152 1 93.31 103 ILE B O 1
ATOM 2038 N N . GLU B 1 104 ? -1.738 21.125 6.668 1 92.81 104 GLU B N 1
ATOM 2039 C CA . GLU B 1 104 ? -2 20.156 5.613 1 92.81 104 GLU B CA 1
ATOM 2040 C C . GLU B 1 104 ? -3.299 19.406 5.875 1 92.81 104 GLU B C 1
ATOM 2042 O O . GLU B 1 104 ? -3.732 19.281 7.02 1 92.81 104 GLU B O 1
ATOM 2047 N N . THR B 1 105 ? -3.943 19 4.781 1 95.25 105 THR B N 1
ATOM 2048 C CA . THR B 1 105 ? -5.152 18.188 4.82 1 95.25 105 THR B CA 1
ATOM 2049 C C . THR B 1 105 ? -4.879 16.797 4.281 1 95.25 105 THR B C 1
ATOM 2051 O O . THR B 1 105 ? -4.363 16.641 3.174 1 95.25 105 THR B O 1
ATOM 2054 N N . LEU B 1 106 ? -5.227 15.797 5.074 1 94.88 106 LEU B N 1
ATOM 2055 C CA . LEU B 1 106 ? -4.953 14.391 4.77 1 94.88 106 LEU B CA 1
ATOM 2056 C C . LEU B 1 106 ? -6.156 13.516 5.105 1 94.88 106 LEU B C 1
ATOM 2058 O O . LEU B 1 106 ? -6.926 13.836 6.016 1 94.88 106 LEU B O 1
ATOM 2062 N N . GLN B 1 107 ? -6.254 12.445 4.422 1 94.12 107 GLN B N 1
ATOM 2063 C CA . GLN B 1 107 ? -7.23 11.422 4.773 1 94.12 107 GLN B CA 1
ATOM 2064 C C . GLN B 1 107 ? -6.547 10.203 5.387 1 94.12 107 GLN B C 1
ATOM 2066 O O . GLN B 1 107 ? -5.566 9.688 4.84 1 94.12 107 GLN B O 1
ATOM 2071 N N . ILE B 1 108 ? -7.062 9.766 6.5 1 94.56 108 ILE B N 1
ATOM 2072 C CA . ILE B 1 108 ? -6.527 8.578 7.156 1 94.56 108 ILE B CA 1
ATOM 2073 C C . ILE B 1 108 ? -7.156 7.328 6.555 1 94.56 108 ILE B C 1
ATOM 2075 O O . ILE B 1 108 ? -8.375 7.172 6.566 1 94.56 108 ILE B O 1
ATOM 2079 N N . VAL B 1 109 ? -6.32 6.426 6.094 1 93.06 109 VAL B N 1
ATOM 2080 C CA . VAL B 1 109 ? -6.797 5.188 5.484 1 93.06 109 VAL B CA 1
ATOM 2081 C C . VAL B 1 109 ? -5.957 4.012 5.977 1 93.06 109 VAL B C 1
ATOM 2083 O O . VAL B 1 109 ? -5.062 4.184 6.805 1 93.06 109 VAL B O 1
ATOM 2086 N N . SER B 1 110 ? -6.309 2.846 5.516 1 89.69 110 SER B N 1
ATOM 2087 C CA . SER B 1 110 ? -5.508 1.67 5.844 1 89.69 110 SER B CA 1
ATOM 2088 C C . SER B 1 110 ? -4.215 1.638 5.035 1 89.69 110 SER B C 1
ATOM 2090 O O . SER B 1 110 ? -4.121 2.271 3.98 1 89.69 110 SER B O 1
ATOM 2092 N N . SER B 1 111 ? -3.248 0.875 5.473 1 86.94 111 SER B N 1
ATOM 2093 C CA . SER B 1 111 ? -1.926 0.802 4.859 1 86.94 111 SER B CA 1
ATOM 2094 C C . SER B 1 111 ? -2.016 0.388 3.396 1 86.94 111 SER B C 1
ATOM 2096 O O . SER B 1 111 ? -1.271 0.897 2.555 1 86.94 111 SER B O 1
ATOM 2098 N N . ASN B 1 112 ? -2.957 -0.451 3.08 1 81.31 112 ASN B N 1
ATOM 2099 C CA . ASN B 1 112 ? -3.084 -0.94 1.711 1 81.31 112 ASN B CA 1
ATOM 2100 C C . ASN B 1 112 ? -3.68 0.12 0.789 1 81.31 112 ASN B C 1
ATOM 2102 O O . ASN B 1 112 ? -3.562 0.021 -0.434 1 81.31 112 ASN B O 1
ATOM 2106 N N . GLU B 1 113 ? -4.266 1.123 1.404 1 87.94 113 GLU B N 1
ATOM 2107 C CA . GLU B 1 113 ? -4.945 2.174 0.651 1 87.94 113 GLU B CA 1
ATOM 2108 C C . GLU B 1 113 ? -4.066 3.414 0.519 1 87.94 113 GLU B C 1
ATOM 2110 O O . GLU B 1 113 ? -4.328 4.281 -0.316 1 87.94 113 GLU B O 1
ATOM 2115 N N . ALA B 1 114 ? -3.068 3.541 1.349 1 89.38 114 ALA B N 1
ATOM 2116 C CA . ALA B 1 114 ? -2.258 4.75 1.466 1 89.38 114 ALA B CA 1
ATOM 2117 C C . ALA B 1 114 ? -1.691 5.164 0.111 1 89.38 114 ALA B C 1
ATOM 2119 O O . ALA B 1 114 ? -1.274 4.316 -0.681 1 89.38 114 ALA B O 1
ATOM 2120 N N . ASN B 1 115 ? -1.79 6.516 -0.165 1 88.94 115 ASN B N 1
ATOM 2121 C CA . ASN B 1 115 ? -1.322 7.152 -1.392 1 88.94 115 ASN B CA 1
ATOM 2122 C C . ASN B 1 115 ? -0.965 8.617 -1.16 1 88.94 115 ASN B C 1
ATOM 2124 O O . ASN B 1 115 ? -1.839 9.484 -1.188 1 88.94 115 ASN B O 1
ATOM 2128 N N . PHE B 1 116 ? 0.251 8.93 -1.063 1 84.06 116 PHE B N 1
ATOM 2129 C CA . PHE B 1 116 ? 0.682 10.273 -0.68 1 84.06 116 PHE B CA 1
ATOM 2130 C C . PHE B 1 116 ? 0.297 11.289 -1.747 1 84.06 116 PHE B C 1
ATOM 2132 O O . PHE B 1 116 ? -0.047 12.43 -1.428 1 84.06 116 PHE B O 1
ATOM 2139 N N . LYS B 1 117 ? 0.267 10.852 -2.971 1 83.5 117 LYS B N 1
ATOM 2140 C CA . LYS B 1 117 ? -0.075 11.766 -4.055 1 83.5 117 LYS B CA 1
ATOM 2141 C C . LYS B 1 117 ? -1.526 12.227 -3.951 1 83.5 117 LYS B C 1
ATOM 2143 O O . LYS B 1 117 ? -1.872 13.32 -4.41 1 83.5 117 LYS B O 1
ATOM 2148 N N . GLU B 1 118 ? -2.273 11.398 -3.305 1 88.88 118 GLU B N 1
ATOM 2149 C CA . GLU B 1 118 ? -3.691 11.719 -3.172 1 88.88 118 GLU B CA 1
ATOM 2150 C C . GLU B 1 118 ? -4.012 12.242 -1.773 1 88.88 118 GLU B C 1
ATOM 2152 O O . GLU B 1 118 ? -5.18 12.344 -1.397 1 88.88 118 GLU B O 1
ATOM 2157 N N . GLY B 1 119 ? -2.996 12.383 -0.931 1 90.75 119 GLY B N 1
ATOM 2158 C CA . GLY B 1 119 ? -3.188 12.883 0.421 1 90.75 119 GLY B CA 1
ATOM 2159 C C . GLY B 1 119 ? -3.746 11.844 1.37 1 90.75 119 GLY B C 1
ATOM 2160 O O . GLY B 1 119 ? -4.422 12.18 2.346 1 90.75 119 GLY B O 1
ATOM 2161 N N . LYS B 1 120 ? -3.557 10.547 1.031 1 93.56 120 LYS B N 1
ATOM 2162 C CA . LYS B 1 120 ? -4.023 9.461 1.882 1 93.56 120 LYS B CA 1
ATOM 2163 C C . LYS B 1 120 ? -2.879 8.867 2.697 1 93.56 120 LYS B C 1
ATOM 2165 O O . LYS B 1 120 ? -1.929 8.32 2.137 1 93.56 120 LYS B O 1
ATOM 2170 N N . ILE B 1 121 ? -3.018 8.969 3.961 1 92.81 121 ILE B N 1
ATOM 2171 C CA . ILE B 1 121 ? -1.956 8.445 4.816 1 92.81 121 ILE B CA 1
ATOM 2172 C C . ILE B 1 121 ? -2.471 7.242 5.602 1 92.81 121 ILE B C 1
ATOM 2174 O O . ILE B 1 121 ? -3.645 7.195 5.977 1 92.81 121 ILE B O 1
ATOM 2178 N N . SER B 1 122 ? -1.597 6.34 5.867 1 91.31 122 SER B N 1
ATOM 2179 C CA . SER B 1 122 ? -1.938 5.129 6.605 1 91.31 122 SER B CA 1
ATOM 2180 C C . SER B 1 122 ? -2.227 5.441 8.07 1 91.31 122 SER B C 1
ATOM 2182 O O . SER B 1 122 ? -1.541 6.262 8.688 1 91.31 122 SER B O 1
ATOM 2184 N N . ASP B 1 123 ? -3.145 4.668 8.617 1 91.88 123 ASP B N 1
ATOM 2185 C CA . ASP B 1 123 ? -3.439 4.762 10.047 1 91.88 123 ASP B CA 1
ATOM 2186 C C . ASP B 1 123 ? -2.273 4.242 10.883 1 91.88 123 ASP B C 1
ATOM 2188 O O . ASP B 1 123 ? -2.193 4.516 12.078 1 91.88 123 ASP B O 1
ATOM 2192 N N . GLU B 1 124 ? -1.275 3.57 10.25 1 88.25 124 GLU B N 1
ATOM 2193 C CA . GLU B 1 124 ? -0.13 3.002 10.953 1 88.25 124 GLU B CA 1
ATOM 2194 C C . GLU B 1 124 ? 1.103 3.889 10.812 1 88.25 124 GLU B C 1
ATOM 2196 O O . GLU B 1 124 ? 2.133 3.637 11.438 1 88.25 124 GLU B O 1
ATOM 2201 N N . SER B 1 125 ? 1.028 4.91 9.93 1 89.12 125 SER B N 1
ATOM 2202 C CA . SER B 1 125 ? 2.141 5.844 9.797 1 89.12 125 SER B CA 1
ATOM 2203 C C . SER B 1 125 ? 2.309 6.695 11.047 1 89.12 125 SER B C 1
ATOM 2205 O O . SER B 1 125 ? 1.403 6.766 11.883 1 89.12 125 SER B O 1
ATOM 2207 N N . PRO B 1 126 ? 3.387 7.344 11.18 1 91.38 126 PRO B N 1
ATOM 2208 C CA . PRO B 1 126 ? 3.588 8.188 12.359 1 91.38 126 PRO B CA 1
ATOM 2209 C C . PRO B 1 126 ? 2.475 9.211 12.547 1 91.38 126 PRO B C 1
ATOM 2211 O O . PRO B 1 126 ? 1.932 9.352 13.648 1 91.38 126 PRO B O 1
ATOM 2214 N N . ILE B 1 127 ? 2.113 9.891 11.453 1 93.62 127 ILE B N 1
ATOM 2215 C CA . ILE B 1 127 ? 1.061 10.898 11.539 1 93.62 127 ILE B CA 1
ATOM 2216 C C . ILE B 1 127 ? -0.283 10.211 11.789 1 93.62 127 ILE B C 1
ATOM 2218 O O . ILE B 1 127 ? -1.052 10.641 12.648 1 93.62 127 ILE B O 1
ATOM 2222 N N . GLY B 1 128 ? -0.56 9.18 10.969 1 94.19 128 GLY B N 1
ATOM 2223 C CA . GLY B 1 128 ? -1.817 8.469 11.133 1 94.19 128 GLY B CA 1
ATOM 2224 C C . GLY B 1 128 ? -2.027 7.953 12.547 1 94.19 128 GLY B C 1
ATOM 2225 O O . GLY B 1 128 ? -3.068 8.203 13.156 1 94.19 128 GLY B O 1
ATOM 2226 N N . LYS B 1 129 ? -1.05 7.305 13.047 1 93.38 129 LYS B N 1
ATOM 2227 C CA . LYS B 1 129 ? -1.112 6.742 14.398 1 93.38 129 LYS B CA 1
ATOM 2228 C C . LYS B 1 129 ? -1.28 7.84 15.445 1 93.38 129 LYS B C 1
ATOM 2230 O O . LYS B 1 129 ? -2.066 7.695 16.375 1 93.38 129 LYS B O 1
ATOM 2235 N N . GLY B 1 130 ? -0.562 8.891 15.305 1 94.75 130 GLY B N 1
ATOM 2236 C CA . GLY B 1 130 ? -0.622 10 16.25 1 94.75 130 GLY B CA 1
ATOM 2237 C C . GLY B 1 130 ? -1.966 10.703 16.25 1 94.75 130 GLY B C 1
ATOM 2238 O O . GLY B 1 130 ? -2.432 11.148 17.312 1 94.75 130 GLY B O 1
ATOM 2239 N N . ALA B 1 131 ? -2.602 10.789 15.133 1 96.44 131 ALA B N 1
ATOM 2240 C CA . ALA B 1 131 ? -3.842 11.539 14.977 1 96.44 131 ALA B CA 1
ATOM 2241 C C . ALA B 1 131 ? -5.047 10.719 15.422 1 96.44 131 ALA B C 1
ATOM 2243 O O . ALA B 1 131 ? -6.094 11.273 15.766 1 96.44 131 ALA B O 1
ATOM 2244 N N . MET B 1 132 ? -4.926 9.398 15.422 1 95 132 MET B N 1
ATOM 2245 C CA . MET B 1 132 ? -6.055 8.508 15.695 1 95 132 MET B CA 1
ATOM 2246 C C . MET B 1 132 ? -6.695 8.836 17.031 1 95 132 MET B C 1
ATOM 2248 O O . MET B 1 132 ? -5.992 9.031 18.031 1 95 132 MET B O 1
ATOM 2252 N N . LYS B 1 133 ? -8.008 8.992 17.031 1 94.75 133 LYS B N 1
ATOM 2253 C CA . LYS B 1 133 ? -8.859 9.164 18.203 1 94.75 133 LYS B CA 1
ATOM 2254 C C . LYS B 1 133 ? -8.711 10.562 18.797 1 94.75 133 LYS B C 1
ATOM 2256 O O . LYS B 1 133 ? -9.227 10.844 19.875 1 94.75 133 LYS B O 1
ATOM 2261 N N . LYS B 1 134 ? -7.949 11.398 18.172 1 96.06 134 LYS B N 1
ATOM 2262 C CA . LYS B 1 134 ? -7.875 12.797 18.594 1 96.06 134 LYS B CA 1
ATOM 2263 C C . LYS B 1 134 ? -9.117 13.57 18.156 1 96.06 134 LYS B C 1
ATOM 2265 O O . LYS B 1 134 ? -9.828 13.141 17.234 1 96.06 134 LYS B O 1
ATOM 2270 N N . LYS B 1 135 ? -9.328 14.664 18.828 1 96.31 135 LYS B N 1
ATOM 2271 C CA . LYS B 1 135 ? -10.445 15.562 18.531 1 96.31 135 LYS B CA 1
ATOM 2272 C C . LYS B 1 135 ? -9.945 16.922 18.047 1 96.31 135 LYS B C 1
ATOM 2274 O O . LYS B 1 135 ? -8.758 17.234 18.172 1 96.31 135 LYS B O 1
ATOM 2279 N N . VAL B 1 136 ? -10.891 17.672 17.484 1 96.88 136 VAL B N 1
ATOM 2280 C CA . VAL B 1 136 ? -10.539 19.031 17.078 1 96.88 136 VAL B CA 1
ATOM 2281 C C . VAL B 1 136 ? -9.977 19.797 18.281 1 96.88 136 VAL B C 1
ATOM 2283 O O . VAL B 1 136 ? -10.547 19.75 19.359 1 96.88 136 VAL B O 1
ATOM 2286 N N . GLY B 1 137 ? -8.844 20.328 18.078 1 97.38 137 GLY B N 1
ATOM 2287 C CA . GLY B 1 137 ? -8.211 21.078 19.156 1 97.38 137 GLY B CA 1
ATOM 2288 C C . GLY B 1 137 ? -7.125 20.312 19.859 1 97.38 137 GLY B C 1
ATOM 2289 O O . GLY B 1 137 ? -6.281 20.906 20.547 1 97.38 137 GLY B O 1
ATOM 2290 N N . ASP B 1 138 ? -7.16 18.984 19.703 1 97.94 138 ASP B N 1
ATOM 2291 C CA . ASP B 1 138 ? -6.141 18.156 20.344 1 97.94 138 ASP B CA 1
ATOM 2292 C C . ASP B 1 138 ? -4.793 18.297 19.641 1 97.94 138 ASP B C 1
ATOM 2294 O O . ASP B 1 138 ? -4.742 18.578 18.438 1 97.94 138 ASP B O 1
ATOM 2298 N N . ASN B 1 139 ? -3.764 18.062 20.422 1 98 139 ASN B N 1
ATOM 2299 C CA . ASN B 1 139 ? -2.408 17.953 19.906 1 98 139 ASN B CA 1
ATOM 2300 C C . ASN B 1 139 ? -1.891 16.516 19.984 1 98 139 ASN B C 1
ATOM 2302 O O . ASN B 1 139 ? -2.377 15.719 20.781 1 98 139 ASN B O 1
ATOM 2306 N N . PHE B 1 140 ? -0.98 16.266 19.094 1 97 140 PHE B N 1
ATOM 2307 C CA . PHE B 1 140 ? -0.306 14.977 19.188 1 97 140 PHE B CA 1
ATOM 2308 C C . PHE B 1 140 ? 1.147 15.094 18.734 1 97 140 PHE B C 1
ATOM 2310 O O . PHE B 1 140 ? 1.51 16.031 18.031 1 97 140 PHE B O 1
ATOM 2317 N N . LEU B 1 141 ? 1.932 14.141 19.266 1 95.25 141 LEU B N 1
ATOM 2318 C CA . LEU B 1 141 ? 3.359 14.094 18.969 1 95.25 141 LEU B CA 1
ATOM 2319 C C . LEU B 1 141 ? 3.691 12.891 18.078 1 95.25 141 LEU B C 1
ATOM 2321 O O . LEU B 1 141 ? 3.061 11.836 18.188 1 95.25 141 LEU B O 1
ATOM 2325 N N . ILE B 1 142 ? 4.605 13.156 17.156 1 92.12 142 ILE B N 1
ATOM 2326 C CA . ILE B 1 142 ? 5.094 12 16.406 1 92.12 142 ILE B CA 1
ATOM 2327 C C . ILE B 1 142 ? 6.621 11.961 16.469 1 92.12 142 ILE B C 1
ATOM 2329 O O . ILE B 1 142 ? 7.27 12.984 16.672 1 92.12 142 ILE B O 1
ATOM 2333 N N . GLU B 1 143 ? 7.082 10.695 16.375 1 84.19 143 GLU B N 1
ATOM 2334 C CA . GLU B 1 143 ? 8.531 10.516 16.312 1 84.19 143 GLU B CA 1
ATOM 2335 C C . GLU B 1 143 ? 9.047 10.727 14.898 1 84.19 143 GLU B C 1
ATOM 2337 O O . GLU B 1 143 ? 8.531 10.141 13.945 1 84.19 143 GLU B O 1
ATOM 2342 N N . ALA B 1 144 ? 9.961 11.695 14.758 1 79.38 144 ALA B N 1
ATOM 2343 C CA . ALA B 1 144 ? 10.594 11.984 13.469 1 79.38 144 ALA B CA 1
ATOM 2344 C C . ALA B 1 144 ? 12.117 11.93 13.586 1 79.38 144 ALA B C 1
ATOM 2346 O O . ALA B 1 144 ? 12.664 11.961 14.688 1 79.38 144 ALA B O 1
ATOM 2347 N N . PRO B 1 145 ? 12.812 11.695 12.484 1 75.25 145 PRO B N 1
ATOM 2348 C CA . PRO B 1 145 ? 14.273 11.625 12.5 1 75.25 145 PRO B CA 1
ATOM 2349 C C . PRO B 1 145 ? 14.914 12.82 13.211 1 75.25 145 PRO B C 1
ATOM 2351 O O . PRO B 1 145 ? 15.875 12.656 13.969 1 75.25 145 PRO B O 1
ATOM 2354 N N . ALA B 1 146 ? 14.438 14.023 13.055 1 73.44 146 ALA B N 1
ATOM 2355 C CA . ALA B 1 146 ? 15.016 15.227 13.656 1 73.44 146 ALA B CA 1
ATOM 2356 C C . ALA B 1 146 ? 14.469 15.461 15.055 1 73.44 146 ALA B C 1
ATOM 2358 O O . ALA B 1 146 ? 14.703 16.516 15.656 1 73.44 146 ALA B O 1
ATOM 2359 N N . GLY B 1 147 ? 13.781 14.508 15.648 1 81.69 147 GLY B N 1
ATOM 2360 C CA . GLY B 1 147 ? 13.18 14.664 16.969 1 81.69 147 GLY B CA 1
ATOM 2361 C C . GLY B 1 147 ? 11.664 14.594 16.938 1 81.69 147 GLY B C 1
ATOM 2362 O O . GLY B 1 147 ? 11.078 14.141 15.953 1 81.69 147 GLY B O 1
ATOM 2363 N N . GLU B 1 148 ? 11.102 15.047 18 1 89.5 148 GLU B N 1
ATOM 2364 C CA . GLU B 1 148 ? 9.641 14.977 18.109 1 89.5 148 GLU B CA 1
ATOM 2365 C C . GLU B 1 148 ? 8.984 16.156 17.406 1 89.5 148 GLU B C 1
ATOM 2367 O O . GLU B 1 148 ? 9.461 17.297 17.5 1 89.5 148 GLU B O 1
ATOM 2372 N N . LEU B 1 149 ? 7.953 15.867 16.625 1 92.06 149 LEU B N 1
ATOM 2373 C CA . LEU B 1 149 ? 7.129 16.891 16 1 92.06 149 LEU B CA 1
ATOM 2374 C C . LEU B 1 149 ? 5.75 16.953 16.656 1 92.06 149 LEU B C 1
ATOM 2376 O O . LEU B 1 149 ? 5.168 15.922 16.984 1 92.06 149 LEU B O 1
ATOM 2380 N N . LYS B 1 150 ? 5.34 18.156 16.844 1 96.12 150 LYS B N 1
ATOM 2381 C CA . LYS B 1 150 ? 4.023 18.391 17.422 1 96.12 150 LYS B CA 1
ATOM 2382 C C . LYS B 1 150 ? 3.039 18.906 16.391 1 96.12 150 LYS B C 1
ATOM 2384 O O . LYS B 1 150 ? 3.369 19.797 15.602 1 96.12 150 LYS B O 1
ATOM 2389 N N . PHE B 1 151 ? 1.82 18.297 16.391 1 97.44 151 PHE B N 1
ATOM 2390 C CA . PHE B 1 151 ? 0.75 18.703 15.492 1 97.44 151 PHE B CA 1
ATOM 2391 C C . PHE B 1 151 ? -0.524 19.016 16.266 1 97.44 151 PHE B C 1
ATOM 2393 O O . PHE B 1 151 ? -0.732 18.5 17.359 1 97.44 151 PHE B O 1
ATOM 2400 N N . GLU B 1 152 ? -1.312 19.828 15.656 1 98.25 152 GLU B N 1
ATOM 2401 C CA . GLU B 1 152 ? -2.652 20.109 16.172 1 98.25 152 GLU B CA 1
ATOM 2402 C C . GLU B 1 152 ? -3.719 19.719 15.148 1 98.25 152 GLU B C 1
ATOM 2404 O O . GLU B 1 152 ? -3.568 20 13.953 1 98.25 152 GLU B O 1
ATOM 2409 N N . ILE B 1 153 ? -4.785 19.141 15.664 1 98.06 153 ILE B N 1
ATOM 2410 C CA . ILE B 1 153 ? -5.941 18.891 14.812 1 98.06 153 ILE B CA 1
ATOM 2411 C C . ILE B 1 153 ? -6.781 20.156 14.688 1 98.06 153 ILE B C 1
ATOM 2413 O O . ILE B 1 153 ? -7.336 20.641 15.68 1 98.06 153 ILE B O 1
ATOM 2417 N N . LEU B 1 154 ? -6.934 20.656 13.492 1 97.81 154 LEU B N 1
ATOM 2418 C CA . LEU B 1 154 ? -7.707 21.875 13.273 1 97.81 154 LEU B CA 1
ATOM 2419 C C . LEU B 1 154 ? -9.141 21.547 12.859 1 97.81 154 LEU B C 1
ATOM 2421 O O . LEU B 1 154 ? -10.078 22.234 13.258 1 97.81 154 LEU B O 1
ATOM 2425 N N . GLU B 1 155 ? -9.281 20.562 12.016 1 96.88 155 GLU B N 1
ATOM 2426 C CA . GLU B 1 155 ? -10.586 20.156 11.492 1 96.88 155 GLU B CA 1
ATOM 2427 C C . GLU B 1 155 ? -10.641 18.656 11.258 1 96.88 155 GLU B C 1
ATOM 2429 O O . GLU B 1 155 ? -9.617 18.016 10.977 1 96.88 155 GLU B O 1
ATOM 2434 N N . ILE B 1 156 ? -11.789 18.094 11.438 1 95.56 156 ILE B N 1
ATOM 2435 C CA . ILE B 1 156 ? -12.086 16.719 11.055 1 95.56 156 ILE B CA 1
ATOM 2436 C C . ILE B 1 156 ? -13.32 16.688 10.156 1 95.56 156 ILE B C 1
ATOM 2438 O O . ILE B 1 156 ? -14.32 17.344 10.445 1 95.56 156 ILE B O 1
ATOM 2442 N N . SER B 1 157 ? -13.172 16.078 9.062 1 91.31 157 SER B N 1
ATOM 2443 C CA . SER B 1 157 ? -14.32 15.883 8.18 1 91.31 157 SER B CA 1
ATOM 2444 C C . SER B 1 157 ? -14.328 14.484 7.582 1 91.31 157 SER B C 1
ATOM 2446 O O . SER B 1 157 ? -13.445 13.672 7.863 1 91.31 157 SER B O 1
ATOM 2448 N N . LYS B 1 158 ? -15.312 14.047 6.961 1 81 158 LYS B N 1
ATOM 2449 C CA . LYS B 1 158 ? -15.438 12.734 6.324 1 81 158 LYS B CA 1
ATOM 2450 C C . LYS B 1 158 ? -16.047 12.859 4.93 1 81 158 LYS B C 1
ATOM 2452 O O . LYS B 1 158 ? -16.828 13.773 4.664 1 81 158 LYS B O 1
#

Sequence (316 aa):
MRIMAKKQISKSGAAKLREELDYLVTVRRAEMAQKLKEARAQGDLSENAEYDEAKNEQAIMEAQIMEIQYTLDNSEIVDDNASIDEVGLGSTIKIKNFRTGKIETLQIVSSNEANFKEGKISDESPIGKGAMKKKVGDNFLIEAPAGELKFEILEISKMRIMAKKQISKSGAAKLREELDYLVTVRRAEMAQKLKEARAQGDLSENAEYDEAKNEQAIMEAQIMEIQYTLDNSEIVDDNASIDEVGLGSTIKIKNFRTGKIETLQIVSSNEANFKEGKISDESPIGKGAMKKKVGDNFLIEAPAGELKFEILEISK

InterPro domains:
  IPR001437 Transcription elongation factor, GreA/GreB, C-terminal [PF01272] (85-157)
  IPR006359 Transcription elongation factor GreA [TIGR01462] (9-157)
  IPR022691 Transcription elongation factor, GreA/GreB, N-terminal [PF03449] (8-77)
  IPR023459 Transcription elongation factor GreA/GreB family [PIRSF006092] (6-157)
  IPR023459 Transcription elongation factor GreA/GreB family [PTHR30437] (7-157)
  IPR028624 Transcription elongation factor GreA/GreB [MF_00105] (5-157)
  IPR036805 Transcription elongation factor, GreA/GreB, N-terminal domain superfamily [G3DSA:1.10.287.180] (4-78)
  IPR036805 Transcription elongation factor, GreA/GreB, N-terminal domain superfamily [SSF46557] (8-80)
  IPR036953 Transcription elongation factor GreA/GreB, C-terminal domain superfamily [G3DSA:3.10.50.30] (79-157)

Secondary structure (DSSP, 8-state):
-----PEEEEHHHHHHHHHHHHHIIIIIHHHHHHHHHHHHHTS-GGG-HHHHHHHHHHHHHHHHHHHHHHHHHSEEEE-TTS-TTS--TT-EEEEEETTT--EEEEEEE-TTT-BGGGTEEETTSHHHHHHTT--TT-EEEEEETTEEEEEEEEEEE-/-----PEEEEHHHHHHHHHHHHHIIIIIHHHHHHHHHHHHHSS-GGG-HHHHHHHHHHHHHHHHHHHHHHHHHSEEEE-TTS-TTS--TT-EEEEEETTT--EEEEEEE-TTT-BGGGTEEETTSHHHHHHTT--TT-EEEEEETTEEEEEEEEEEE-

Nearest PDB structures (foldseek):
  1grj-assembly1_A  TM=8.908E-01  e=6.775E-15  Escherichia coli
  6rin-assembly1_F  TM=8.059E-01  e=1.467E-13  Escherichia coli K-12
  2f23-assembly2_B  TM=4.544E-01  e=1.495E-12  Thermus thermophilus HB27
  2eul-assembly1_A  TM=4.689E-01  e=7.177E-12  Thermus thermophilus HB8
  2pn0-assembly2_C  TM=5.423E-01  e=1.363E-07  Nitrosomonas europaea

pLDDT: mean 87.59, std 12.67, range [28.89, 98.25]

Foldseek 3Di:
DPLPQAAEWEPVRLVVLVVVLCCLVPPVVVVLVVQLVVQCPPDDNVPRPSNVVSVVVVVVSVVSSVVSVVNSVRHDHPPLPPDQFADDAQKWWWKAWPVVRDIDIAHETDPVRADVVVRYDYCPDQVNVQRGGHGQQDKGWGQDPVGIIIMGTHGIDD/DPLPQAAEWEPVRLVVLVVVLCCLVPPVVVVLVVQLVVQCPPDDQVPRPSNVVSVVVVVVSVVSSVVSVVNSVRHDHDPLPPDQFADDAQKWWWKAWPVVRDIDIAHETDPVRADVVVRYDYCPDQVNVQRGGDGQQDKGWGQDPVGIIIMGTHGIDD

Solvent-accessible surface area (backbone atoms only — not comparable to full-atom values): 16702 Å² total; per-residue (Å²): 124,83,75,65,78,58,49,68,34,17,50,68,54,50,52,51,50,50,52,49,46,49,45,45,67,66,47,46,46,55,53,49,53,52,50,46,53,53,40,56,66,75,50,72,63,94,77,29,66,62,39,54,50,45,47,32,50,48,42,44,50,54,50,48,49,49,49,52,52,37,47,66,73,47,37,42,65,39,66,63,81,53,64,72,58,38,38,46,69,42,24,29,35,30,34,34,33,67,87,80,62,50,56,36,68,37,30,26,26,38,56,81,62,41,34,66,92,76,33,25,39,18,44,81,36,54,65,30,46,41,44,51,67,36,33,69,72,36,69,35,61,28,82,43,92,95,41,77,43,46,36,33,31,70,41,58,44,112,124,84,76,67,80,57,48,69,34,17,50,68,53,52,52,50,50,50,50,50,47,48,43,44,66,66,47,46,46,55,51,48,52,52,50,45,53,53,40,56,66,75,51,73,65,94,78,31,66,61,37,55,50,45,48,33,50,50,44,44,51,52,51,46,49,50,48,51,52,36,47,67,72,48,37,42,66,40,66,64,82,52,64,72,60,39,38,46,70,41,26,31,35,32,33,33,34,66,87,79,64,48,57,35,67,37,29,26,24,38,56,82,63,42,34,65,93,77,33,24,37,19,44,81,37,55,66,29,47,40,44,51,68,35,32,70,73,36,70,36,63,31,81,43,91,94,40,77,44,47,35,33,33,72,42,58,43,112